Protein 1SMO (pdb70)

CATH classification: 2.60.40.10

Foldseek 3Di:
DDDDLEDEDEDDQQAKDKDKFADDLVPAQQFKKFKWFDDPPDDTHGPDIADRRHDAFDWDDDPQWTWGAHNVGGMIMIMRGRDDQVVFGKMWMWTDDPPDDTHTTTRIYGYGD/DAEDEEEAQAKDKDKFAADLVPQQQFKKFKWFQDDPRDTDTQFIADRRHDAQDWDDGPQWTWHRHSVRRIIMIMRGRDDQVPWGKMFMWRDDPPPDTHTGDDIYTYGYYD

Organism: Homo sapiens (NCBI:txid9606)

InterPro domains:
  IPR003599 Immunoglobulin domain subtype [SM00409] (26-134)
  IPR013106 Immunoglobulin V-set domain [PF07686] (27-133)
  IPR013783 Immunoglobulin-like fold [G3DSA:2.60.40.10] (21-139)
  IPR036179 Immunoglobulin-like domain superfamily [SSF48726] (31-119)

Secondary structure (DSSP, 8-state):
-EEESEEEEE--TT--EEEEEE--HHHHTTS-EEEEEE-TTS--EEEEE--SSPPSS--EEETTEEEEEETTTTEEEEEE-S--GGG-EEEEEEE--TTSPPEEPSPEEEEE-/-EEEEEETT--EEEEEE--HHHHTTS-EEEEEEETTTEEEEEEE--SSPPSS--EEETTEEEEEEGGGTEEEEEE-S--GGG-EEEEEEE--TTSPPEE-S--EEEEEE-

B-factor: mean 21.51, std 6.21, range [13.16, 52.63]

Radius of gyration: 18.44 Å; Cα contacts (8 Å, |Δi|>4): 573; chains: 2; bounding box: 48×43×40 Å

Structure (mmCIF, N/CA/C/O backbone):
data_1SMO
#
_entry.id   1SMO
#
_cell.length_a   110.937
_cell.length_b   110.937
_cell.length_c   46.835
_cell.angle_alpha   90.00
_cell.angle_beta   90.00
_cell.angle_gamma   120.00
#
_symmetry.space_group_name_H-M   'P 61'
#
loop_
_entity.id
_entity.type
_entity.pdbx_description
1 polymer 'triggering receptor expressed on myeloid cells 1'
2 non-polymer 'L(+)-TARTARIC ACID'
3 water water
#
loop_
_atom_site.group_PDB
_atom_site.id
_atom_site.type_symbol
_atom_site.label_atom_id
_atom_site.label_alt_id
_atom_site.label_comp_id
_atom_site.label_asym_id
_atom_site.label_entity_id
_atom_site.label_seq_id
_atom_site.pdbx_PDB_ins_code
_atom_site.Cartn_x
_atom_site.Cartn_y
_atom_site.Cartn_z
_atom_site.occupancy
_atom_site.B_iso_or_equiv
_atom_site.auth_seq_id
_atom_site.auth_comp_id
_atom_site.auth_asym_id
_atom_site.auth_atom_id
_atom_site.pdbx_PDB_model_num
ATOM 1 N N . ALA A 1 1 ? 33.367 23.912 13.156 1.00 22.50 21 ALA A N 1
ATOM 2 C CA . ALA A 1 1 ? 33.479 23.019 11.973 1.00 21.65 21 ALA A CA 1
ATOM 3 C C . ALA A 1 1 ? 33.951 23.812 10.773 1.00 20.80 21 ALA A C 1
ATOM 4 O O . ALA A 1 1 ? 34.012 25.035 10.795 1.00 20.20 21 ALA A O 1
ATOM 6 N N . THR A 1 2 ? 34.282 23.090 9.714 1.00 19.16 22 THR A N 1
ATOM 7 C CA . THR A 1 2 ? 34.682 23.687 8.453 1.00 19.26 22 THR A CA 1
ATOM 8 C C . THR A 1 2 ? 33.655 23.266 7.409 1.00 19.33 22 THR A C 1
ATOM 9 O O . THR A 1 2 ? 33.411 22.065 7.232 1.00 20.11 22 THR A O 1
ATOM 13 N N . LYS A 1 3 ? 33.066 24.244 6.723 1.00 18.75 23 LYS A N 1
ATOM 14 C CA . LYS A 1 3 ? 32.004 24.005 5.735 1.00 19.68 23 LYS A CA 1
ATOM 15 C C . LYS A 1 3 ? 32.182 24.969 4.569 1.00 18.01 23 LYS A C 1
ATOM 16 O O . LYS A 1 3 ? 32.796 26.007 4.708 1.00 16.80 23 LYS A O 1
ATOM 22 N N . LEU A 1 4 ? 31.638 24.646 3.406 1.00 17.85 24 LEU A N 1
ATOM 23 C CA . LEU A 1 4 ? 31.589 25.613 2.311 1.00 17.66 24 LEU A CA 1
ATOM 24 C C . LEU A 1 4 ? 30.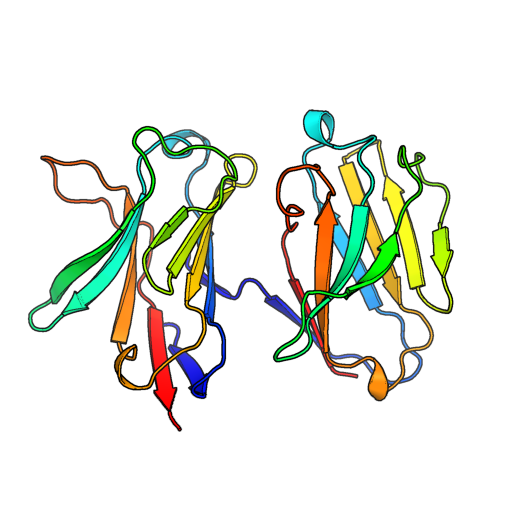830 26.877 2.698 1.00 17.87 24 LEU A C 1
ATOM 25 O O . LEU A 1 4 ? 29.827 26.831 3.400 1.00 17.84 24 LEU A O 1
ATOM 30 N N . THR A 1 5 ? 31.312 27.999 2.187 1.00 17.61 25 THR A N 1
ATOM 31 C CA . THR A 1 5 ? 30.673 29.296 2.335 1.00 18.14 25 THR A CA 1
ATOM 32 C C . THR A 1 5 ? 29.294 29.362 1.684 1.00 19.19 25 THR A C 1
ATOM 33 O O . THR A 1 5 ? 28.398 30.040 2.190 1.00 19.87 25 THR A O 1
ATOM 37 N N . GLU A 1 6 ? 29.130 28.640 0.583 1.00 19.85 26 GLU A N 1
ATOM 38 C CA . GLU A 1 6 ? 27.849 28.596 -0.115 1.00 20.79 26 GLU A CA 1
ATOM 39 C C . GLU A 1 6 ? 26.853 27.621 0.530 1.00 21.83 26 GLU A C 1
ATOM 40 O O . GLU A 1 6 ? 27.235 26.605 1.116 1.00 23.03 26 GLU A O 1
ATOM 46 N N . GLU A 1 7 ? 25.572 27.978 0.444 1.00 22.41 27 GLU A N 1
ATOM 47 C CA . GLU A 1 7 ? 24.452 27.125 0.836 1.00 23.63 27 GLU A CA 1
ATOM 48 C C . GLU A 1 7 ? 23.620 26.889 -0.421 1.00 23.69 27 GLU A C 1
ATOM 49 O O . GLU A 1 7 ? 23.339 27.825 -1.175 1.00 23.17 27 GLU A O 1
ATOM 55 N N . LYS A 1 8 ? 23.257 25.631 -0.665 1.00 24.55 28 LYS A N 1
ATOM 56 C CA . LYS A 1 8 ? 22.613 25.225 -1.915 1.00 25.45 28 LYS A CA 1
ATOM 57 C C . LYS A 1 8 ? 21.087 25.334 -1.822 1.00 25.30 28 LYS A C 1
ATOM 58 O O . LYS A 1 8 ? 20.487 24.904 -0.838 1.00 25.58 28 LYS A O 1
ATOM 64 N N . TYR A 1 9 ? 20.489 25.941 -2.841 1.00 25.31 29 TYR A N 1
ATOM 65 C CA . TYR A 1 9 ? 19.038 26.079 -2.954 1.00 25.74 29 TYR A CA 1
ATOM 66 C C . TYR A 1 9 ? 18.616 25.465 -4.277 1.00 26.34 29 TYR A C 1
ATOM 67 O O . TYR A 1 9 ? 18.943 25.992 -5.332 1.00 25.93 29 TYR A O 1
ATOM 76 N N . GLU A 1 10 ? 17.888 24.352 -4.213 1.00 27.27 30 GLU A N 1
ATOM 77 C CA . GLU A 1 10 ? 17.352 23.689 -5.403 1.00 27.90 30 GLU A CA 1
ATOM 78 C C . GLU A 1 10 ? 15.865 24.004 -5.499 1.00 27.52 30 GLU A C 1
ATOM 79 O O . GLU A 1 10 ? 15.092 23.600 -4.625 1.00 28.48 30 GLU A O 1
ATOM 85 N N . LEU A 1 11 ? 15.488 24.747 -6.541 1.00 26.81 31 LEU A N 1
ATOM 86 C CA . LEU A 1 11 ? 14.113 25.203 -6.761 1.00 26.55 31 LEU A CA 1
ATOM 87 C C . LEU A 1 11 ? 13.674 24.947 -8.210 1.00 26.39 31 LEU A C 1
ATOM 88 O O . LEU A 1 11 ? 14.493 24.594 -9.061 1.00 26.04 31 LEU A O 1
ATOM 93 N N . LYS A 1 12 ? 12.376 25.120 -8.475 1.00 26.07 32 LYS A N 1
ATOM 94 C CA . LYS A 1 12 ? 11.806 24.857 -9.795 1.00 26.13 32 LYS A CA 1
ATOM 95 C C . LYS A 1 12 ? 11.378 26.150 -10.471 1.00 25.78 32 LYS A C 1
ATOM 96 O O . LYS A 1 12 ? 11.114 27.145 -9.797 1.00 25.26 32 LYS A O 1
ATOM 102 N N . GLU A 1 13 ? 11.319 26.138 -11.801 1.00 25.07 33 GLU A N 1
ATOM 103 C CA . GLU A 1 13 ? 10.840 27.289 -12.556 1.00 25.37 33 GLU A CA 1
ATOM 104 C C . GLU A 1 13 ? 9.518 27.737 -11.953 1.00 24.84 33 GLU A C 1
ATOM 105 O O . GLU A 1 13 ? 8.655 26.896 -11.688 1.00 24.89 33 GLU A O 1
ATOM 111 N N . GLY A 1 14 ? 9.351 29.043 -11.749 1.00 24.01 34 GLY A N 1
ATOM 112 C CA . GLY A 1 14 ? 8.095 29.593 -11.269 1.00 23.63 34 GLY A CA 1
ATOM 113 C C . GLY A 1 14 ? 8.070 29.885 -9.778 1.00 23.32 34 GLY A C 1
ATOM 114 O O . GLY A 1 14 ? 7.215 30.631 -9.305 1.00 23.19 34 GLY A O 1
ATOM 115 N N . GLN A 1 15 ? 9.011 29.303 -9.040 1.00 22.95 35 GLN A N 1
ATOM 116 C CA . GLN A 1 15 ? 9.068 29.459 -7.594 1.00 22.82 35 GLN A CA 1
ATOM 117 C C . GLN A 1 15 ? 9.869 30.706 -7.236 1.00 21.79 35 GLN A C 1
ATOM 118 O O . GLN A 1 15 ? 10.380 31.395 -8.110 1.00 20.98 35 GLN A O 1
ATOM 124 N N . THR A 1 16 ? 9.915 31.013 -5.949 1.00 21.02 36 THR A N 1
ATOM 125 C CA . THR A 1 16 ? 10.600 32.203 -5.456 1.00 20.87 36 THR A CA 1
ATOM 126 C C . THR A 1 16 ? 11.749 31.796 -4.542 1.00 20.35 36 THR A C 1
ATOM 127 O O . THR A 1 16 ? 11.559 31.009 -3.608 1.00 20.39 36 THR A O 1
ATOM 131 N N . LEU A 1 17 ? 12.938 32.329 -4.825 1.00 19.97 37 LEU A N 1
ATOM 132 C CA . LEU A 1 17 ? 14.057 32.270 -3.891 1.00 19.63 37 LEU A CA 1
ATOM 133 C C . LEU A 1 17 ? 13.836 33.364 -2.845 1.00 19.03 37 LEU A C 1
ATOM 134 O O . LEU A 1 17 ? 13.632 34.509 -3.199 1.00 18.81 37 LEU A O 1
ATOM 139 N N . ASP A 1 18 ? 13.893 32.995 -1.579 1.00 19.11 38 ASP A N 1
ATOM 140 C CA . ASP A 1 18 ? 13.680 33.915 -0.471 1.00 19.91 38 ASP A CA 1
ATOM 141 C C . ASP A 1 18 ? 14.747 33.632 0.591 1.00 20.68 38 ASP A C 1
ATOM 142 O O . ASP A 1 18 ? 14.682 32.623 1.295 1.00 20.93 38 ASP A O 1
ATOM 147 N N . VAL A 1 19 ? 15.742 34.515 0.687 1.00 19.89 39 VAL A N 1
ATOM 148 C CA . VAL A 1 19 ? 16.852 34.317 1.624 1.00 20.90 39 VAL A CA 1
ATOM 149 C C . VAL A 1 19 ? 17.091 35.546 2.494 1.00 20.90 39 VAL A C 1
ATOM 150 O O . VAL A 1 19 ? 16.708 36.653 2.129 1.00 19.93 39 VAL A O 1
ATOM 154 N N . LYS A 1 20 ? 17.720 35.325 3.649 1.00 22.12 40 LYS A N 1
ATOM 155 C CA . LYS A 1 20 ? 18.112 36.386 4.563 1.00 22.87 40 LYS A CA 1
ATOM 156 C C . LYS A 1 20 ? 19.636 36.408 4.713 1.00 21.93 40 LYS A C 1
ATOM 157 O O . LYS A 1 20 ? 20.317 35.372 4.708 1.00 22.36 40 LYS A O 1
ATOM 163 N N . CYS A 1 21 ? 20.153 37.622 4.825 1.00 19.81 41 CYS A N 1
ATOM 164 C CA . CYS A 1 21 ? 21.578 37.869 5.029 1.00 20.57 41 CYS A CA 1
ATOM 165 C C . CYS A 1 21 ? 21.699 38.755 6.266 1.00 19.38 41 CYS A C 1
ATOM 166 O O . CYS A 1 21 ? 21.437 39.954 6.215 1.00 18.69 41 CYS A O 1
ATOM 169 N N . ASP A 1 22 ? 22.084 38.158 7.387 1.00 19.31 42 ASP A N 1
ATOM 170 C CA . ASP A 1 22 ? 22.300 38.858 8.645 1.00 19.10 42 ASP A CA 1
ATOM 171 C C . ASP A 1 22 ? 23.521 39.760 8.601 1.00 18.03 42 ASP A C 1
ATOM 172 O O . ASP A 1 22 ? 24.546 39.389 8.021 1.00 18.84 42 ASP A O 1
ATOM 177 N N . TYR A 1 23 ? 23.421 40.925 9.239 1.00 16.02 43 TYR A N 1
ATOM 178 C CA . TYR A 1 23 ? 24.571 41.807 9.412 1.00 15.86 43 TYR A CA 1
ATOM 179 C C . TYR A 1 23 ? 24.552 42.519 10.759 1.00 15.87 43 TYR A C 1
ATOM 180 O O . TYR A 1 23 ? 23.530 42.544 11.445 1.00 16.29 43 TYR A O 1
ATOM 189 N N . THR A 1 24 ? 25.682 43.121 11.113 1.00 16.78 44 THR A N 1
ATOM 190 C CA . THR A 1 24 ? 25.781 43.825 12.383 1.00 16.14 44 THR A CA 1
ATOM 191 C C . THR A 1 24 ? 25.099 45.183 12.285 1.00 15.72 44 THR A C 1
ATOM 192 O O . THR A 1 24 ? 25.597 46.105 11.631 1.00 16.02 44 THR A O 1
ATOM 196 N N . LEU A 1 25 ? 23.953 45.303 12.954 1.00 16.33 45 LEU A N 1
ATOM 197 C CA . LEU A 1 25 ? 23.103 46.485 12.802 1.00 16.17 45 LEU A CA 1
ATOM 198 C C . LEU A 1 25 ? 23.835 47.796 13.120 1.00 16.20 45 LEU A C 1
ATOM 199 O O . LEU A 1 25 ? 23.706 48.787 12.404 1.00 15.81 45 LEU A O 1
ATOM 204 N N . GLU A 1 26 ? 24.584 47.799 14.224 1.00 15.43 46 GLU A N 1
ATOM 205 C CA . GLU A 1 26 ? 25.184 49.021 14.723 1.00 15.60 46 GLU A CA 1
ATOM 206 C C . GLU A 1 26 ? 26.299 49.526 13.820 1.00 16.05 46 GLU A C 1
ATOM 207 O O . GLU A 1 26 ? 26.635 50.696 13.858 1.00 16.70 46 GLU A O 1
ATOM 213 N N . LYS A 1 27 ? 26.846 48.645 12.990 1.00 15.85 47 LYS A N 1
ATOM 214 C CA . LYS A 1 27 ? 27.858 49.052 12.013 1.00 16.07 47 LYS A CA 1
ATOM 215 C C . LYS A 1 27 ? 27.308 49.434 10.646 1.00 15.18 47 LYS A C 1
ATOM 216 O O . LYS A 1 27 ? 27.870 50.324 10.004 1.00 17.83 47 LYS A O 1
ATOM 222 N N . PHE A 1 28 ? 26.234 48.779 10.201 1.00 14.60 48 PHE A N 1
ATOM 223 C CA . PHE A 1 28 ? 25.912 48.792 8.774 1.00 14.87 48 PHE A CA 1
ATOM 224 C C . PHE A 1 28 ? 24.475 49.155 8.410 1.00 14.83 48 PHE A C 1
ATOM 225 O O . PHE A 1 28 ? 24.138 49.073 7.232 1.00 14.72 48 PHE A O 1
ATOM 233 N N . ALA A 1 29 ? 23.631 49.533 9.366 1.00 14.69 49 ALA A N 1
ATOM 234 C CA . ALA A 1 29 ? 22.208 49.796 9.064 1.00 15.13 49 ALA A CA 1
ATOM 235 C C . ALA A 1 29 ? 22.023 50.700 7.852 1.00 15.42 49 ALA A C 1
ATOM 236 O O . ALA A 1 29 ? 21.287 50.361 6.935 1.00 15.58 49 ALA A O 1
ATOM 238 N N . SER A 1 30 ? 22.725 51.826 7.829 1.00 15.61 50 SER A N 1
ATOM 239 C CA . SER A 1 30 ? 22.533 52.824 6.777 1.00 16.42 50 SER A CA 1
ATOM 240 C C . SER A 1 30 ? 23.403 52.591 5.551 1.00 15.87 50 SER A C 1
ATOM 241 O O . SER A 1 30 ? 23.246 53.258 4.543 1.00 16.89 50 SER A O 1
ATOM 245 N N . SER A 1 31 ? 24.329 51.636 5.632 1.00 15.11 51 SER A N 1
ATOM 246 C CA . SER A 1 31 ? 25.224 51.324 4.504 1.00 15.32 51 SER A CA 1
ATOM 247 C C . SER A 1 31 ? 24.437 50.801 3.306 1.00 14.92 51 SER A C 1
ATOM 248 O O . SER A 1 31 ? 23.464 50.057 3.459 1.00 15.52 51 SER A O 1
ATOM 252 N N . GLN A 1 32 ? 24.862 51.186 2.101 1.00 15.69 52 GLN A N 1
ATOM 253 C CA . GLN A 1 32 ? 24.307 50.647 0.891 1.00 15.64 52 GLN A CA 1
ATOM 254 C C . GLN A 1 32 ? 24.694 49.175 0.774 1.00 14.39 52 GLN A C 1
ATOM 255 O O . GLN A 1 32 ? 25.843 48.808 1.082 1.00 16.07 52 GLN A O 1
ATOM 261 N N . LYS A 1 33 ? 23.745 48.348 0.328 1.00 14.39 53 LYS A N 1
ATOM 262 C CA . LYS A 1 33 ? 23.927 46.901 0.244 1.00 14.61 53 LYS A CA 1
ATOM 263 C C . LYS A 1 33 ? 23.494 46.403 -1.121 1.00 14.60 53 LYS A C 1
ATOM 264 O O . LYS A 1 33 ? 22.731 47.071 -1.814 1.00 15.47 53 LYS A O 1
ATOM 270 N N . ALA A 1 34 ? 23.970 45.239 -1.513 1.00 14.51 54 ALA A N 1
ATOM 271 C CA . ALA A 1 34 ? 23.734 44.745 -2.870 1.00 14.40 54 ALA A CA 1
ATOM 272 C C . ALA A 1 34 ? 23.650 43.242 -2.949 1.00 15.09 54 ALA A C 1
ATOM 273 O O . ALA A 1 34 ? 24.251 42.526 -2.157 1.00 15.97 54 ALA A O 1
ATOM 275 N N . TRP A 1 35 ? 22.922 42.785 -3.959 1.00 14.64 55 TRP A N 1
ATOM 276 C CA . TRP A 1 35 ? 22.838 41.388 -4.345 1.00 14.44 55 TRP A CA 1
ATOM 277 C C . TRP A 1 35 ? 23.643 41.244 -5.621 1.00 14.84 55 TRP A C 1
ATOM 278 O O . TRP A 1 35 ? 23.372 41.932 -6.619 1.00 15.39 55 TRP A O 1
ATOM 289 N N . GLN A 1 36 ? 24.644 40.358 -5.591 1.00 15.02 56 GLN A N 1
ATOM 290 C CA . GLN A 1 36 ? 25.589 40.205 -6.710 1.00 15.29 56 GLN A CA 1
ATOM 291 C C . GLN A 1 36 ? 25.626 38.779 -7.225 1.00 15.67 56 GLN A C 1
ATOM 292 O O . GLN A 1 36 ? 25.490 37.827 -6.469 1.00 16.36 56 GLN A O 1
ATOM 298 N N . ILE A 1 37 ? 25.865 38.647 -8.521 1.00 16.48 57 ILE A N 1
ATOM 299 C CA . ILE A 1 37 ? 26.141 37.344 -9.132 1.00 17.38 57 ILE A CA 1
ATOM 300 C C . ILE A 1 37 ? 27.645 37.186 -9.396 1.00 18.07 57 ILE A C 1
ATOM 301 O O . ILE A 1 37 ? 28.315 38.132 -9.767 1.00 17.95 57 ILE A O 1
ATOM 306 N N . ILE A 1 38 ? 28.153 35.982 -9.166 1.00 19.13 58 ILE A N 1
ATOM 307 C CA . ILE A 1 38 ? 29.575 35.663 -9.250 1.00 20.51 58 ILE A CA 1
ATOM 308 C C . ILE A 1 38 ? 29.774 34.736 -10.461 1.00 20.94 58 ILE A C 1
ATOM 309 O O . ILE A 1 38 ? 29.414 33.560 -10.425 1.00 21.32 58 ILE A O 1
ATOM 314 N N . ARG A 1 39 ? 30.274 35.301 -11.551 1.00 21.95 59 ARG A N 1
ATOM 315 C CA . ARG A 1 39 ? 30.486 34.560 -12.797 1.00 23.73 59 ARG A CA 1
ATOM 316 C C . ARG A 1 39 ? 31.960 34.338 -12.951 1.00 24.60 59 ARG A C 1
ATOM 317 O O . ARG A 1 39 ? 32.780 35.148 -12.524 1.00 24.79 59 ARG A O 1
ATOM 325 N N . ASP A 1 40 ? 32.305 33.227 -13.590 1.00 25.62 60 ASP A N 1
ATOM 326 C CA . ASP A 1 40 ? 33.694 32.806 -13.681 1.00 26.82 60 ASP A CA 1
ATOM 327 C C . ASP A 1 40 ? 34.514 33.781 -14.538 1.00 26.09 60 ASP A C 1
ATOM 328 O O . ASP A 1 40 ? 34.083 34.175 -15.627 1.00 26.70 60 ASP A O 1
ATOM 333 N N . GLY A 1 41 ? 35.648 34.218 -13.996 1.00 26.56 61 GLY A N 1
ATOM 334 C CA . GLY A 1 41 ? 36.523 35.158 -14.681 1.00 26.98 61 GLY A CA 1
ATOM 335 C C . GLY A 1 41 ? 36.099 36.624 -14.697 1.00 27.28 61 GLY A C 1
ATOM 336 O O . GLY A 1 41 ? 36.750 37.437 -15.371 1.00 29.28 61 GLY A O 1
ATOM 337 N N . GLU A 1 42 ? 35.034 36.972 -13.970 1.00 25.31 62 GLU A N 1
ATOM 338 C CA . GLU A 1 42 ? 34.504 38.348 -13.942 1.00 24.15 62 GLU A CA 1
ATOM 339 C C . GLU A 1 42 ? 34.430 38.857 -12.503 1.00 22.74 62 GLU A C 1
ATOM 340 O O . GLU A 1 42 ? 34.379 38.074 -11.554 1.00 23.37 62 GLU A O 1
ATOM 346 N N . MET A 1 43 ? 34.429 40.174 -12.322 1.00 20.31 63 MET A N 1
ATOM 347 C CA . MET A 1 43 ? 34.214 40.715 -10.986 1.00 18.90 63 MET A CA 1
ATOM 348 C C . MET A 1 43 ? 32.758 40.419 -10.580 1.00 18.04 63 MET A C 1
ATOM 349 O O . MET A 1 43 ? 31.862 40.363 -11.438 1.00 18.75 63 MET A O 1
ATOM 354 N N . PRO A 1 44 ? 32.501 40.216 -9.291 1.00 17.45 64 PRO A N 1
ATOM 355 C CA . PRO A 1 44 ? 31.106 40.098 -8.852 1.00 16.69 64 PRO A CA 1
ATOM 356 C C . PRO A 1 44 ? 30.306 41.277 -9.408 1.00 16.89 64 PRO A C 1
ATOM 357 O O . PRO A 1 44 ? 30.788 42.398 -9.437 1.00 16.71 64 PRO A O 1
ATOM 361 N N . LYS A 1 45 ? 29.061 41.020 -9.804 1.00 16.23 65 LYS A N 1
ATOM 362 C CA . LYS A 1 45 ? 28.249 42.001 -10.503 1.00 16.69 65 LYS A CA 1
ATOM 363 C C . LYS A 1 45 ? 26.964 42.255 -9.720 1.00 15.96 65 LYS A C 1
ATOM 364 O O . LYS A 1 45 ? 26.114 41.348 -9.567 1.00 16.42 65 LYS A O 1
ATOM 370 N N . THR A 1 46 ? 26.798 43.486 -9.238 1.00 15.50 66 THR A N 1
ATOM 371 C CA . THR A 1 46 ? 25.559 43.907 -8.600 1.00 15.50 66 THR A CA 1
ATOM 372 C C . THR A 1 46 ? 24.382 43.903 -9.581 1.00 15.64 66 THR A C 1
ATOM 373 O O . THR A 1 46 ? 24.410 44.545 -10.636 1.00 17.06 66 THR A O 1
ATOM 377 N N . LEU A 1 47 ? 23.352 43.151 -9.206 1.00 15.46 67 LEU A N 1
ATOM 378 C CA . LEU A 1 47 ? 22.095 43.090 -9.970 1.00 15.51 67 LEU A CA 1
ATOM 379 C C . LEU A 1 47 ? 21.027 43.996 -9.375 1.00 16.10 67 LEU A C 1
ATOM 380 O O . LEU A 1 47 ? 20.130 44.451 -10.085 1.00 17.87 67 LEU A O 1
ATOM 385 N N . ALA A 1 48 ? 21.100 44.225 -8.067 1.00 15.74 68 ALA A N 1
ATOM 386 C CA . ALA A 1 48 ? 20.200 45.160 -7.395 1.00 16.41 68 ALA A CA 1
ATOM 387 C C . ALA A 1 48 ? 20.882 45.668 -6.149 1.00 16.23 68 ALA A C 1
ATOM 388 O O . ALA A 1 48 ? 21.632 44.944 -5.509 1.00 15.33 68 ALA A O 1
ATOM 390 N N . CYS A 1 49 ? 20.637 46.918 -5.817 1.00 17.68 69 CYS A N 1
ATOM 391 C CA . CYS A 1 49 ? 21.179 47.484 -4.594 1.00 17.65 69 CYS A CA 1
ATOM 392 C C . CYS A 1 49 ? 20.144 48.331 -3.893 1.00 17.37 69 CYS A C 1
ATOM 393 O O . CYS A 1 49 ? 19.168 48.824 -4.490 1.00 17.58 69 CYS A O 1
ATOM 396 N N . THR A 1 50 ? 20.342 48.496 -2.595 1.00 16.16 70 THR A N 1
ATOM 397 C CA . THR A 1 50 ? 19.565 49.459 -1.809 1.00 16.32 70 THR A CA 1
ATOM 398 C C . THR A 1 50 ? 19.914 50.879 -2.234 1.00 16.33 70 THR A C 1
ATOM 399 O O . THR A 1 50 ? 20.848 51.115 -2.992 1.00 16.65 70 THR A O 1
ATOM 403 N N . GLU A 1 51 ? 19.151 51.833 -1.718 1.00 17.70 71 GLU A N 1
ATOM 404 C CA . GLU A 1 51 ? 19.539 53.213 -1.820 1.00 19.06 71 GLU A CA 1
ATOM 405 C C . GLU A 1 51 ? 20.745 53.485 -0.925 1.00 18.78 71 GLU A C 1
ATOM 406 O O . GLU A 1 51 ? 21.180 52.618 -0.130 1.00 17.80 71 GLU A O 1
ATOM 412 N N . ARG A 1 52 ? 21.291 54.690 -1.031 1.00 19.12 72 ARG A N 1
ATOM 413 C CA . ARG A 1 52 ? 22.381 55.180 -0.205 1.00 19.85 72 ARG A CA 1
ATOM 414 C C . ARG A 1 52 ? 21.927 56.494 0.401 1.00 18.41 72 ARG A C 1
ATOM 415 O O . ARG A 1 52 ? 21.803 57.494 -0.336 1.00 19.34 72 ARG A O 1
ATOM 423 N N . PRO A 1 53 ? 21.614 56.557 1.697 1.00 18.07 73 PRO A N 1
ATOM 424 C CA . PRO A 1 53 ? 21.680 55.447 2.654 1.00 17.73 73 PRO A CA 1
ATOM 425 C C . PRO A 1 53 ? 20.521 54.467 2.460 1.00 17.94 73 PRO A C 1
ATOM 426 O O . PRO A 1 53 ? 19.527 54.756 1.809 1.00 18.09 73 PRO A O 1
ATOM 430 N N . SER A 1 54 ? 20.678 53.259 2.986 1.00 16.85 74 SER A N 1
ATOM 431 C CA . SER A 1 54 ? 19.657 52.242 2.879 1.00 17.42 74 SER A CA 1
ATOM 432 C C . SER A 1 54 ? 18.441 52.547 3.736 1.00 18.34 74 SER A C 1
ATOM 433 O O . SER A 1 54 ? 18.596 52.784 4.931 1.00 18.68 74 SER A O 1
ATOM 436 N N . LYS A 1 55 ? 17.242 52.503 3.156 1.00 18.59 75 LYS A N 1
ATOM 437 C CA . LYS A 1 55 ? 16.025 52.809 3.898 1.00 19.74 75 LYS A CA 1
ATOM 438 C C . LYS A 1 55 ? 15.518 51.601 4.686 1.00 18.58 75 LYS A C 1
ATOM 439 O O . LYS A 1 55 ? 15.598 50.456 4.254 1.00 17.89 75 LYS A O 1
ATOM 445 N N . ASN A 1 56 ? 14.967 51.864 5.857 1.00 18.65 76 ASN A N 1
ATOM 446 C CA . ASN A 1 56 ? 14.301 50.838 6.660 1.00 18.59 76 ASN A CA 1
ATOM 447 C C . ASN A 1 56 ? 13.107 50.248 5.905 1.00 18.79 76 ASN A C 1
ATOM 448 O O . ASN A 1 56 ? 12.143 50.941 5.636 1.00 19.70 76 ASN A O 1
ATOM 453 N N . SER A 1 57 ? 13.203 48.976 5.560 1.00 17.81 77 SER A N 1
ATOM 454 C CA . SER A 1 57 ? 12.080 48.142 5.101 1.00 17.66 77 SER A CA 1
ATOM 455 C C . SER A 1 57 ? 11.576 48.373 3.661 1.00 17.12 77 SER A C 1
ATOM 456 O O . SER A 1 57 ? 11.253 47.412 2.990 1.00 16.93 77 SER A O 1
ATOM 459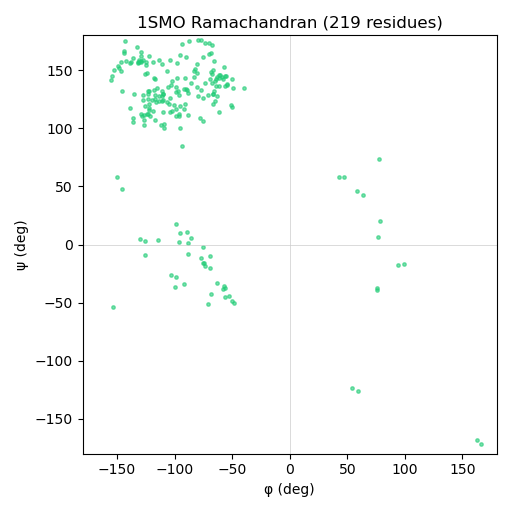 N N . HIS A 1 58 ? 11.504 49.615 3.178 1.00 17.38 78 HIS A N 1
ATOM 460 C CA . HIS A 1 58 ? 10.935 49.900 1.876 1.00 17.99 78 HIS A CA 1
ATOM 461 C C . HIS A 1 58 ? 11.546 48.994 0.798 1.00 17.56 78 HIS A C 1
ATOM 462 O O . HIS A 1 58 ? 12.774 49.040 0.598 1.00 17.04 78 HIS A O 1
ATOM 469 N N . PRO A 1 59 ? 10.758 48.153 0.122 1.00 16.42 79 PRO A N 1
ATOM 470 C CA . PRO A 1 59 ? 11.332 47.261 -0.899 1.00 16.70 79 PRO A CA 1
ATOM 471 C C . PRO A 1 59 ? 11.942 48.003 -2.091 1.00 16.93 79 PRO A C 1
ATOM 472 O O . PRO A 1 59 ? 11.325 48.955 -2.575 1.00 18.71 79 PRO A O 1
ATOM 476 N N . VAL A 1 60 ? 13.119 47.568 -2.540 1.00 16.99 80 VAL A N 1
ATOM 477 C CA . VAL A 1 60 ? 13.681 48.002 -3.818 1.00 17.48 80 VAL A CA 1
ATOM 478 C C . VAL A 1 60 ? 13.492 46.861 -4.792 1.00 17.22 80 VAL A C 1
ATOM 479 O O . VAL A 1 60 ? 13.872 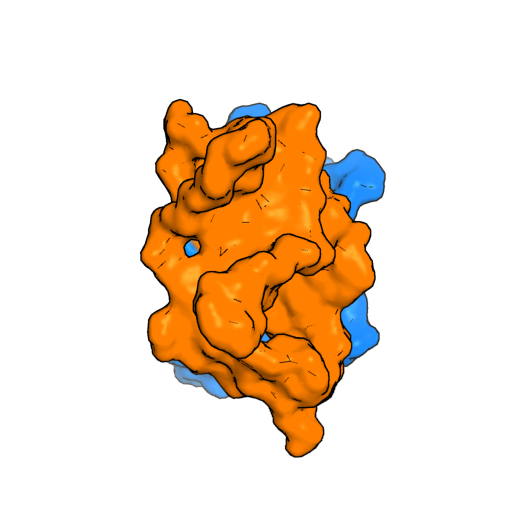45.727 -4.521 1.00 17.85 80 VAL A O 1
ATOM 483 N N . GLN A 1 61 ? 12.878 47.160 -5.931 1.00 17.46 81 GLN A N 1
ATOM 484 C CA . GLN A 1 61 ? 12.579 46.150 -6.934 1.00 18.04 81 GLN A CA 1
ATOM 485 C C . GLN A 1 61 ? 13.280 46.483 -8.244 1.00 17.80 81 GLN A C 1
ATOM 486 O O . GLN A 1 61 ? 13.131 47.582 -8.775 1.00 19.04 81 GLN A O 1
ATOM 492 N N . VAL A 1 62 ? 14.061 45.528 -8.717 1.00 19.06 82 VAL A N 1
ATOM 493 C CA . VAL A 1 62 ? 14.749 45.644 -10.006 1.00 19.82 82 VAL A CA 1
ATOM 494 C C . VAL A 1 62 ? 14.420 44.366 -10.765 1.00 19.74 82 VAL A C 1
ATOM 495 O O . VAL A 1 62 ? 14.835 43.282 -10.383 1.00 19.79 82 VAL A O 1
ATOM 499 N N . GLY A 1 63 ? 13.653 44.480 -11.850 1.00 19.95 83 GLY A N 1
ATOM 500 C CA . GLY A 1 63 ? 13.155 43.295 -12.506 1.00 20.33 83 GLY A CA 1
ATOM 501 C C . GLY A 1 63 ? 12.419 42.392 -11.532 1.00 19.89 83 GLY A C 1
ATOM 502 O O . GLY A 1 63 ? 11.489 42.831 -10.861 1.00 20.50 83 GLY A O 1
ATOM 503 N N . ARG A 1 64 ? 12.869 41.145 -11.431 1.00 19.94 84 ARG A N 1
ATOM 504 C CA . ARG A 1 64 ? 12.270 40.149 -10.547 1.00 19.82 84 ARG A CA 1
ATOM 505 C C . ARG A 1 64 ? 12.962 40.033 -9.183 1.00 19.57 84 ARG A C 1
ATOM 506 O O . ARG A 1 64 ? 12.678 39.112 -8.421 1.00 19.46 84 ARG A O 1
ATOM 514 N N . ILE A 1 65 ? 13.861 40.957 -8.878 1.00 18.47 85 ILE A N 1
ATOM 515 C CA . ILE A 1 65 ? 14.576 40.951 -7.599 1.00 18.19 85 ILE A CA 1
ATOM 516 C C . ILE A 1 65 ? 13.940 41.933 -6.621 1.00 17.44 85 ILE A C 1
ATOM 517 O O . ILE A 1 65 ? 13.643 43.042 -6.985 1.00 20.18 85 ILE A O 1
ATOM 522 N N . ILE A 1 66 ? 13.754 41.521 -5.374 1.00 17.53 86 ILE A N 1
ATOM 523 C CA . ILE A 1 66 ? 13.183 42.392 -4.338 1.00 16.34 86 ILE A CA 1
ATOM 524 C C . ILE A 1 66 ? 14.148 42.407 -3.149 1.00 16.33 86 ILE A C 1
ATOM 525 O O . ILE A 1 66 ? 14.425 41.355 -2.593 1.00 15.84 86 ILE A O 1
ATOM 530 N N . LEU A 1 67 ? 14.665 43.585 -2.801 1.00 16.48 87 LEU A N 1
ATOM 531 C CA . LEU A 1 67 ? 15.524 43.780 -1.624 1.00 17.01 87 LEU A CA 1
ATOM 532 C C . LEU A 1 67 ? 14.755 44.489 -0.526 1.00 16.42 87 LEU A C 1
ATOM 533 O O . LEU A 1 67 ? 14.087 45.475 -0.801 1.00 16.86 87 LEU A O 1
ATOM 538 N N . GLU A 1 68 ? 14.881 44.010 0.712 1.00 15.51 88 GLU A N 1
ATOM 539 C CA . GLU A 1 68 ? 14.326 44.675 1.886 1.00 15.54 88 GLU A CA 1
ATOM 540 C C . GLU A 1 68 ? 15.353 44.693 3.014 1.00 15.89 88 GLU A C 1
ATOM 541 O O . GLU A 1 68 ? 15.898 43.655 3.348 1.00 17.09 88 GLU A O 1
ATOM 547 N N . ASP A 1 69 ? 15.591 45.858 3.597 1.00 14.91 89 ASP A N 1
ATOM 548 C CA . ASP A 1 69 ? 16.587 46.032 4.667 1.00 14.94 89 ASP A CA 1
ATOM 549 C C . ASP A 1 69 ? 15.883 46.283 5.987 1.00 14.95 89 ASP A C 1
ATOM 550 O O . ASP A 1 69 ? 15.352 47.363 6.208 1.00 15.69 89 ASP A O 1
ATOM 555 N N . TYR A 1 70 ? 15.824 45.282 6.854 1.00 14.87 90 TYR A N 1
ATOM 556 C CA . TYR A 1 70 ? 15.128 45.389 8.132 1.00 15.06 90 TYR A CA 1
ATOM 557 C C . TYR A 1 70 ? 16.060 45.925 9.219 1.00 14.43 90 TYR A C 1
ATOM 558 O O . TYR A 1 70 ? 17.028 45.268 9.610 1.00 14.91 90 TYR A O 1
ATOM 567 N N . HIS A 1 71 ? 15.789 47.140 9.674 1.00 15.00 91 HIS A N 1
ATOM 568 C CA . HIS A 1 71 ? 16.634 47.802 10.685 1.00 15.23 91 HIS A CA 1
ATOM 569 C C . HIS A 1 71 ? 16.264 47.515 12.136 1.00 15.38 91 HIS A C 1
ATOM 570 O O . HIS A 1 71 ? 16.879 48.058 13.061 1.00 16.44 91 HIS A O 1
ATOM 577 N N . ASP A 1 72 ? 15.246 46.690 12.359 1.00 15.55 92 ASP A N 1
ATOM 578 C CA . ASP A 1 72 ? 1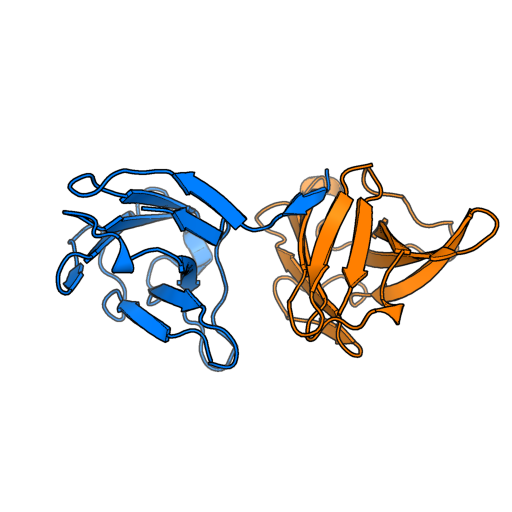4.975 46.222 13.713 1.00 16.28 92 ASP A CA 1
ATOM 579 C C . ASP A 1 72 ? 16.074 45.288 14.197 1.00 17.63 92 ASP A C 1
ATOM 580 O O . ASP A 1 72 ? 16.504 45.397 15.350 1.00 19.28 92 ASP A O 1
ATOM 585 N N . HIS A 1 73 ? 16.528 44.392 13.334 1.00 18.45 93 HIS A N 1
ATOM 586 C CA . HIS A 1 73 ? 17.494 43.372 13.725 1.00 19.77 93 HIS A CA 1
ATOM 587 C C . HIS A 1 73 ? 18.749 43.327 12.860 1.00 19.16 93 HIS A C 1
ATOM 588 O O . HIS A 1 73 ? 19.729 42.641 13.211 1.00 21.03 93 HIS A O 1
ATOM 595 N N . GLY A 1 74 ? 18.753 44.073 11.760 1.00 17.55 94 GLY A N 1
ATOM 596 C CA . GLY A 1 74 ? 19.884 44.084 10.849 1.00 16.47 94 GLY A CA 1
ATOM 597 C C . GLY A 1 74 ? 19.891 42.854 9.978 1.00 16.68 94 GLY A C 1
ATOM 598 O O . GLY A 1 74 ? 20.702 41.942 10.173 1.00 16.49 94 GLY A O 1
ATOM 599 N N . LEU A 1 75 ? 18.979 42.826 9.024 1.00 17.37 95 LEU A N 1
ATOM 600 C CA . LEU A 1 75 ? 18.904 41.717 8.098 1.00 19.00 95 LEU A CA 1
ATOM 601 C C . LEU A 1 75 ? 18.473 42.211 6.740 1.00 18.02 95 LEU A C 1
ATOM 602 O O . LEU A 1 75 ? 17.500 42.974 6.622 1.00 17.85 95 LEU A O 1
ATOM 607 N N . LEU A 1 76 ? 19.198 41.782 5.722 1.00 17.24 96 LEU A N 1
ATOM 608 C CA . LEU A 1 76 ? 18.868 42.060 4.325 1.00 17.24 96 LEU A CA 1
ATOM 609 C C . LEU A 1 76 ? 18.166 40.848 3.737 1.00 17.08 96 LEU A C 1
ATOM 610 O O . LEU A 1 76 ? 18.751 39.758 3.665 1.00 16.60 96 LEU A O 1
ATOM 615 N N . ARG A 1 77 ? 16.910 41.026 3.344 1.00 16.15 97 ARG A N 1
ATOM 616 C CA . ARG A 1 77 ? 16.124 39.981 2.699 1.00 16.35 97 ARG A CA 1
ATOM 617 C C . ARG A 1 77 ? 16.178 40.160 1.194 1.00 15.98 97 ARG A C 1
ATOM 618 O O . ARG A 1 77 ? 15.996 41.254 0.690 1.00 16.87 97 ARG A O 1
ATOM 626 N N . VAL A 1 78 ? 16.452 39.066 0.480 1.00 16.28 98 VAL A N 1
ATOM 627 C CA . VAL A 1 78 ? 16.463 39.065 -0.968 1.00 16.35 98 VAL A CA 1
ATOM 628 C C . VAL A 1 78 ? 15.491 38.018 -1.482 1.00 17.00 98 VAL A C 1
ATOM 629 O O . VAL A 1 78 ? 15.509 36.857 -1.061 1.00 16.65 98 VAL A O 1
ATOM 633 N N . ARG A 1 79 ? 14.638 38.454 -2.393 1.00 16.25 99 ARG A N 1
ATOM 634 C CA . ARG A 1 79 ? 13.802 37.542 -3.164 1.00 16.48 99 ARG A CA 1
ATOM 635 C C . ARG A 1 79 ? 14.138 37.642 -4.646 1.00 17.04 99 ARG A C 1
ATOM 636 O O . ARG A 1 79 ? 14.390 38.725 -5.170 1.00 17.06 99 ARG A O 1
ATOM 644 N N . MET A 1 80 ? 14.103 36.494 -5.314 1.00 17.90 100 MET A N 1
ATOM 645 C CA . MET A 1 80 ? 14.052 36.421 -6.768 1.00 18.46 100 MET A CA 1
ATOM 646 C C . MET A 1 80 ? 12.778 35.657 -7.115 1.00 18.87 100 MET A C 1
ATOM 647 O O . MET A 1 80 ? 12.671 34.471 -6.836 1.00 18.54 100 MET A O 1
ATOM 652 N N . VAL A 1 81 ? 11.807 36.361 -7.682 1.00 19.37 101 VAL A N 1
ATOM 653 C CA . VAL A 1 81 ? 10.506 35.767 -8.014 1.00 20.25 101 VAL A CA 1
ATOM 654 C C . VAL A 1 81 ? 10.472 35.179 -9.422 1.00 21.13 101 VAL A C 1
ATOM 655 O O . VAL A 1 81 ? 11.292 35.506 -10.266 1.00 20.54 101 VAL A O 1
ATOM 659 N N . ASN A 1 82 ? 9.490 34.311 -9.652 1.00 22.36 102 ASN A N 1
ATOM 660 C CA . ASN A 1 82 ? 9.244 33.708 -10.962 1.00 23.55 102 ASN A CA 1
ATOM 661 C C . ASN A 1 82 ? 10.532 33.180 -11.581 1.00 23.51 102 ASN A C 1
ATOM 662 O O . ASN A 1 82 ? 10.932 33.579 -12.679 1.00 24.05 102 ASN A O 1
ATOM 667 N N . LEU A 1 83 ? 11.177 32.274 -10.855 1.00 23.81 103 LEU A N 1
ATOM 668 C CA . LEU A 1 83 ? 12.513 31.794 -11.202 1.00 23.48 103 LEU A CA 1
ATOM 669 C C . LEU A 1 83 ? 12.553 31.107 -12.564 1.00 24.12 103 LEU A C 1
ATOM 670 O O . LEU A 1 83 ? 11.611 30.416 -12.960 1.00 24.38 103 LEU A O 1
ATOM 675 N N . GLN A 1 84 ? 13.657 31.321 -13.264 1.00 24.70 104 GLN A N 1
ATOM 676 C CA . GLN A 1 84 ? 13.920 30.721 -14.565 1.00 25.27 104 GLN A CA 1
ATOM 677 C C . GLN A 1 84 ? 15.167 29.859 -14.451 1.00 25.01 104 GLN A C 1
ATOM 678 O O . GLN A 1 84 ? 16.001 30.066 -13.567 1.00 24.49 104 GLN A O 1
ATOM 684 N N . VAL A 1 85 ? 15.310 28.890 -15.346 1.00 24.57 105 VAL A N 1
ATOM 685 C CA . VAL A 1 85 ? 16.503 28.047 -15.365 1.00 24.75 105 VAL A CA 1
ATOM 686 C C . VAL A 1 85 ? 17.788 28.888 -15.496 1.00 24.77 105 VAL A C 1
ATOM 687 O O . VAL A 1 85 ? 18.810 28.587 -14.861 1.00 24.66 105 VAL A O 1
ATOM 691 N N . GLU A 1 86 ? 17.717 29.950 -16.292 1.00 24.85 106 GLU A N 1
ATOM 692 C CA . GLU A 1 86 ? 18.860 30.823 -16.541 1.00 25.62 106 GLU A CA 1
ATOM 693 C C . GLU A 1 86 ? 19.288 31.665 -15.322 1.00 25.00 106 GLU A C 1
ATOM 694 O O . GLU A 1 86 ? 20.324 32.320 -15.377 1.00 25.17 106 GLU A O 1
ATOM 700 N N . ASP A 1 87 ? 18.480 31.675 -14.261 1.00 24.21 107 ASP A N 1
ATOM 701 C CA . ASP A 1 87 ? 18.846 32.327 -13.000 1.00 23.84 107 ASP A CA 1
ATOM 702 C C . ASP A 1 87 ? 19.873 31.511 -12.211 1.00 23.36 107 ASP A C 1
ATOM 703 O O . ASP A 1 87 ? 20.474 32.023 -11.255 1.00 23.16 107 ASP A O 1
ATOM 708 N N . SER A 1 88 ? 20.054 30.243 -12.563 1.00 22.56 108 SER A N 1
ATOM 709 C CA . SER A 1 88 ? 20.979 29.387 -11.838 1.00 22.38 108 SER A CA 1
ATOM 710 C C . SER A 1 88 ? 22.357 30.042 -11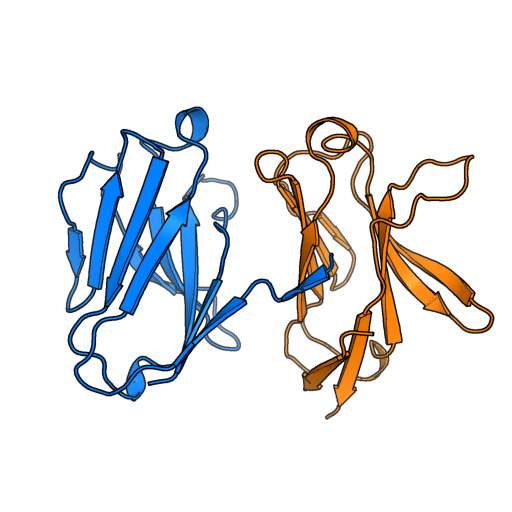.797 1.00 22.20 108 SER A C 1
ATOM 711 O O . SER A 1 88 ? 22.803 30.636 -12.780 1.00 23.34 108 SER A O 1
ATOM 714 N N . GLY A 1 89 ? 23.002 29.981 -10.637 1.00 21.85 109 GLY A N 1
ATOM 715 C CA . GLY A 1 89 ? 24.320 30.564 -10.458 1.00 21.15 109 GLY A CA 1
ATOM 716 C C . GLY A 1 89 ? 24.677 30.746 -8.996 1.00 19.91 109 GLY A C 1
ATOM 717 O O . GLY A 1 89 ? 23.997 30.233 -8.114 1.00 20.37 109 GLY A O 1
ATOM 718 N N . LEU A 1 90 ? 25.756 31.485 -8.756 1.00 18.45 110 LEU A N 1
ATOM 719 C CA . LEU A 1 90 ? 26.301 31.713 -7.424 1.00 17.85 110 LEU A CA 1
ATOM 720 C C . LEU A 1 90 ? 26.128 33.182 -7.113 1.00 17.03 110 LEU A C 1
ATOM 721 O O . LEU A 1 90 ? 26.526 34.032 -7.905 1.00 16.85 110 LEU A O 1
ATOM 726 N N . TYR A 1 91 ? 25.532 33.455 -5.955 1.00 16.20 111 TYR A N 1
ATOM 727 C CA . TYR A 1 91 ? 25.159 34.813 -5.576 1.00 16.13 111 TYR A CA 1
ATOM 728 C C . TYR A 1 91 ? 25.671 35.142 -4.199 1.00 16.16 111 TYR A C 1
ATOM 729 O O . TYR A 1 91 ? 25.911 34.259 -3.362 1.00 16.55 111 TYR A O 1
ATOM 738 N N . GLN A 1 92 ? 25.807 36.436 -3.936 1.00 15.95 112 GLN A N 1
ATOM 739 C CA . GLN A 1 92 ? 26.157 36.918 -2.603 1.00 16.00 112 GLN A CA 1
ATOM 740 C C . GLN A 1 92 ? 25.514 38.258 -2.298 1.00 16.12 112 GLN A C 1
ATOM 741 O O . GLN A 1 92 ? 25.291 39.071 -3.171 1.00 16.04 112 GLN A O 1
ATOM 747 N N . CYS A 1 93 ? 25.243 38.459 -1.023 1.00 16.07 113 CYS A N 1
ATOM 748 C CA . CYS A 1 93 ? 24.918 39.755 -0.450 1.00 17.02 113 CYS A CA 1
ATOM 749 C C . CYS A 1 93 ? 26.207 40.430 0.010 1.00 16.16 113 CYS A C 1
ATOM 750 O O . CYS A 1 93 ? 27.039 39.783 0.673 1.00 16.21 113 CYS A O 1
ATOM 753 N N . VAL A 1 94 ? 26.385 41.705 -0.306 1.00 16.22 114 VAL A N 1
ATOM 754 C CA . VAL A 1 94 ? 27.509 42.500 0.190 1.00 16.30 114 VAL A CA 1
ATOM 755 C C . VAL A 1 94 ? 27.070 43.832 0.748 1.00 15.74 114 VAL A C 1
ATOM 756 O O . VAL A 1 94 ? 25.991 44.363 0.405 1.00 15.96 114 VAL A O 1
ATOM 760 N N . ILE A 1 95 ? 27.902 44.369 1.630 1.00 15.54 115 ILE A N 1
ATOM 761 C CA . ILE A 1 95 ? 27.734 45.715 2.146 1.00 15.89 115 ILE A CA 1
ATOM 762 C C . ILE A 1 95 ? 28.844 46.581 1.582 1.00 15.71 115 ILE A C 1
ATOM 763 O O . ILE A 1 95 ? 30.020 46.231 1.676 1.00 16.17 115 ILE A O 1
ATOM 768 N N . TYR A 1 96 ? 28.490 47.674 0.930 1.00 15.43 116 TYR A N 1
ATOM 769 C CA . TYR A 1 96 ? 29.498 48.581 0.420 1.00 15.65 116 TYR A CA 1
ATOM 770 C C . TYR A 1 96 ? 30.127 49.364 1.562 1.00 16.38 116 TYR A C 1
ATOM 771 O O . TYR A 1 96 ? 29.418 49.840 2.465 1.00 17.67 116 TYR A O 1
ATOM 780 N N . GLN A 1 97 ? 31.450 49.536 1.489 1.00 17.00 117 GLN A N 1
ATOM 781 C CA . GLN A 1 97 ? 32.218 50.252 2.509 1.00 17.06 117 GLN A CA 1
ATOM 782 C C . GLN A 1 97 ? 33.426 50.907 1.850 1.00 17.76 117 GLN A C 1
ATOM 783 O O . GLN A 1 97 ? 34.566 50.659 2.237 1.00 17.25 117 GLN A O 1
ATOM 789 N N . PRO A 1 98 ? 33.204 51.761 0.856 1.00 20.02 118 PRO A N 1
ATOM 790 C CA . PRO A 1 98 ? 34.339 52.334 0.121 1.00 21.12 118 PRO A CA 1
ATOM 791 C C . PRO A 1 98 ? 35.240 53.151 1.058 1.00 21.72 118 PRO A C 1
ATOM 792 O O . PRO A 1 98 ? 34.697 53.757 1.995 1.00 21.73 118 PRO A O 1
ATOM 796 N N . PRO A 1 99 ? 36.565 53.175 0.856 1.00 22.19 119 PRO A N 1
ATOM 797 C CA . PRO A 1 99 ? 37.275 52.556 -0.275 1.00 22.29 119 PRO A CA 1
ATOM 798 C C . PRO A 1 99 ? 37.658 51.084 -0.149 1.00 22.13 119 PRO A C 1
ATOM 799 O O . PRO A 1 99 ? 38.358 50.551 -1.018 1.00 23.35 119 PRO A O 1
ATOM 803 N N . LYS A 1 100 ? 37.236 50.411 0.917 1.00 20.30 120 LYS A N 1
ATOM 804 C CA . LYS A 1 100 ? 37.482 48.982 1.051 1.00 20.07 120 LYS A CA 1
ATOM 805 C C . LYS A 1 100 ? 36.678 48.182 0.028 1.00 19.07 120 LYS A C 1
ATOM 806 O O . LYS A 1 100 ? 35.727 48.678 -0.570 1.00 19.21 120 LYS A O 1
ATOM 812 N N . GLU A 1 101 ? 37.057 46.932 -0.153 1.00 18.54 121 GLU A N 1
ATOM 813 C CA . GLU A 1 101 ? 36.283 46.020 -0.976 1.00 17.98 121 GLU A CA 1
ATOM 814 C C . GLU A 1 101 ? 34.936 45.770 -0.295 1.00 18.03 121 GLU A C 1
ATOM 815 O O . GLU A 1 101 ? 34.869 45.783 0.944 1.00 18.03 121 GLU A O 1
ATOM 821 N N . PRO A 1 102 ? 33.874 45.508 -1.046 1.00 17.45 122 PRO A N 1
ATOM 822 C CA . PRO A 1 102 ? 32.597 45.191 -0.391 1.00 18.06 122 PRO A CA 1
ATOM 823 C C . PRO A 1 102 ? 32.753 44.025 0.578 1.00 18.00 122 PRO A C 1
ATOM 824 O O . PRO A 1 102 ? 33.518 43.075 0.319 1.00 19.14 122 PRO A O 1
ATOM 828 N N . HIS A 1 103 ? 32.006 44.086 1.678 1.00 18.29 123 HIS A N 1
ATOM 829 C CA . HIS A 1 103 ? 32.046 43.046 2.674 1.00 19.12 123 HIS A CA 1
ATOM 830 C C . HIS A 1 103 ? 30.941 42.031 2.463 1.00 17.39 123 HIS A C 1
ATOM 831 O O . HIS A 1 103 ? 29.759 42.376 2.484 1.00 17.38 123 HIS A O 1
ATOM 838 N N . MET A 1 104 ? 31.305 40.786 2.237 1.00 17.86 124 MET A N 1
ATOM 839 C CA . MET A 1 104 ? 30.355 39.735 1.981 1.00 17.19 124 MET A CA 1
ATOM 840 C C . MET A 1 104 ? 29.675 39.272 3.261 1.00 18.10 124 MET A C 1
ATOM 841 O O . MET A 1 104 ? 30.332 39.035 4.280 1.00 19.28 124 MET A O 1
ATOM 846 N N . LEU A 1 105 ? 28.354 39.155 3.221 1.00 16.89 125 LEU A N 1
ATOM 847 C CA . LEU A 1 105 ? 27.601 38.535 4.303 1.00 17.88 125 LEU A CA 1
ATOM 848 C C . LEU A 1 105 ? 27.426 37.056 4.053 1.00 19.70 125 LEU A C 1
ATOM 849 O O . LEU A 1 105 ? 27.311 36.620 2.913 1.00 22.13 125 LEU A O 1
ATOM 854 N N . PHE A 1 106 ? 27.481 36.259 5.100 1.00 21.03 126 PHE A N 1
ATOM 855 C CA . PHE A 1 106 ? 27.239 34.830 4.970 1.00 21.41 126 PHE A CA 1
ATOM 856 C C . PHE A 1 106 ? 25.724 34.590 4.979 1.00 21.78 126 PHE A C 1
ATOM 857 O O . PHE A 1 106 ? 24.981 35.374 5.588 1.00 22.66 126 PHE A O 1
ATOM 865 N N . ASP A 1 107 ? 25.217 33.549 4.324 1.00 21.47 127 ASP A N 1
ATOM 866 C CA . ASP A 1 107 ? 25.962 32.644 3.463 1.00 20.86 127 ASP A CA 1
ATOM 867 C C . ASP A 1 107 ? 25.809 33.036 1.983 1.00 19.73 127 ASP A C 1
ATOM 868 O O . ASP A 1 107 ? 24.829 33.686 1.578 1.00 20.06 127 ASP A O 1
ATOM 873 N N . ARG A 1 108 ? 26.768 32.634 1.163 1.00 18.93 128 ARG A N 1
ATOM 874 C CA . ARG A 1 108 ? 26.593 32.705 -0.283 1.00 18.48 128 ARG A CA 1
ATOM 875 C C . ARG A 1 108 ? 25.491 31.737 -0.696 1.00 18.62 128 ARG A C 1
ATOM 876 O O . ARG A 1 108 ? 25.197 30.789 0.034 1.00 19.05 128 ARG A O 1
ATOM 884 N N . ILE A 1 109 ? 24.894 31.990 -1.855 1.00 18.48 129 ILE A N 1
ATOM 885 C CA . ILE A 1 109 ? 23.743 31.236 -2.344 1.00 18.70 129 ILE A CA 1
ATOM 886 C C . ILE A 1 109 ? 24.076 30.544 -3.658 1.00 19.32 129 ILE A C 1
ATOM 887 O O . ILE A 1 109 ? 24.360 31.192 -4.657 1.00 18.85 129 ILE A O 1
ATOM 892 N N . ARG A 1 110 ? 24.079 29.217 -3.623 1.00 20.24 130 ARG A N 1
ATOM 893 C CA . ARG A 1 110 ? 24.248 28.402 -4.810 1.00 21.29 130 ARG A CA 1
ATOM 894 C C . ARG A 1 110 ? 22.846 28.032 -5.281 1.00 21.35 130 ARG A C 1
ATOM 895 O O . ARG A 1 110 ? 22.213 27.159 -4.704 1.00 21.93 130 ARG A O 1
ATOM 903 N N . LEU A 1 111 ? 22.358 28.738 -6.294 1.00 21.31 131 LEU A N 1
ATOM 904 C CA . LEU A 1 111 ? 21.000 28.558 -6.796 1.00 21.25 131 LEU A CA 1
ATOM 905 C C . LEU A 1 111 ? 20.991 27.620 -7.994 1.00 21.69 131 LEU A C 1
ATOM 906 O O . LEU A 1 111 ? 21.711 27.842 -8.950 1.00 21.26 131 LEU A O 1
ATOM 911 N N . VAL A 1 112 ? 20.129 26.609 -7.941 1.00 22.53 132 VAL A N 1
ATOM 912 C CA . VAL A 1 112 ? 19.951 25.650 -9.030 1.00 23.62 132 VAL A CA 1
ATOM 913 C C . VAL A 1 112 ? 18.462 25.580 -9.351 1.00 23.28 132 VAL A C 1
ATOM 914 O O . VAL A 1 112 ? 17.685 25.092 -8.544 1.00 23.88 132 VAL A O 1
ATOM 918 N N . VAL A 1 113 ? 18.078 26.091 -10.516 1.00 23.51 133 VAL A N 1
ATOM 919 C CA . VAL A 1 113 ? 16.681 26.124 -10.946 1.00 23.71 133 VAL A CA 1
ATOM 920 C C . VAL A 1 113 ? 16.452 25.131 -12.080 1.00 23.87 133 VAL A C 1
ATOM 921 O O . VAL A 1 113 ? 17.196 25.143 -13.068 1.00 23.87 133 VAL A O 1
ATOM 925 N N . GLU B 1 6 ? 37.008 15.163 7.563 1.00 33.32 26 GLU B N 1
ATOM 926 C CA . GLU B 1 6 ? 37.033 14.250 6.382 1.00 32.25 26 GLU B CA 1
ATOM 927 C C . GLU B 1 6 ? 36.004 14.653 5.305 1.00 30.89 26 GLU B C 1
ATOM 928 O O . GLU B 1 6 ? 35.738 13.880 4.381 1.00 31.44 26 GLU B O 1
ATOM 934 N N . GLU B 1 7 ? 35.427 15.848 5.425 1.00 28.63 27 GLU B N 1
ATOM 935 C CA . GLU B 1 7 ? 34.760 16.492 4.290 1.00 27.24 27 GLU B CA 1
ATOM 936 C C . GLU B 1 7 ? 35.789 16.576 3.172 1.00 24.47 27 GLU B C 1
ATOM 937 O O . GLU B 1 7 ? 36.927 16.924 3.431 1.00 21.70 27 GLU B O 1
ATOM 943 N N . LYS B 1 8 ? 35.374 16.263 1.951 1.00 22.03 28 LYS B N 1
ATOM 944 C CA . LYS B 1 8 ? 36.233 16.268 0.774 1.00 21.40 28 LYS B CA 1
ATOM 945 C C . LYS B 1 8 ? 35.578 17.120 -0.315 1.00 20.14 28 LYS B C 1
ATOM 946 O O . LYS B 1 8 ? 34.402 16.936 -0.644 1.00 20.83 28 LYS B O 1
ATOM 952 N N . TYR B 1 9 ? 36.338 18.057 -0.866 1.00 19.10 29 TYR B N 1
ATOM 953 C CA . TYR B 1 9 ? 35.858 18.955 -1.913 1.00 18.61 29 TYR B CA 1
ATOM 954 C C . TYR B 1 9 ? 36.639 18.701 -3.187 1.00 18.24 29 TYR B C 1
ATOM 955 O O . TYR B 1 9 ? 37.862 18.801 -3.186 1.00 18.25 29 TYR B O 1
ATOM 964 N N . GLU B 1 10 ? 35.918 18.373 -4.256 1.00 17.26 30 GLU B N 1
ATOM 965 C CA . GLU B 1 10 ? 36.475 18.107 -5.567 1.00 17.46 30 GLU B CA 1
ATOM 966 C C . GLU B 1 10 ? 36.240 19.328 -6.434 1.00 16.78 30 GLU B C 1
ATOM 967 O O . GLU B 1 10 ? 35.093 19.658 -6.729 1.00 18.97 30 GLU B O 1
ATOM 973 N N . LEU B 1 11 ? 37.323 19.981 -6.838 1.00 16.26 31 LEU B N 1
ATOM 974 C CA . LEU B 1 11 ? 37.262 21.154 -7.711 1.00 16.55 31 LEU B CA 1
ATOM 975 C C . LEU B 1 11 ? 38.195 21.023 -8.921 1.00 16.07 31 LEU B C 1
ATOM 976 O O . LEU B 1 11 ? 39.040 20.134 -8.967 1.00 16.01 31 LEU B O 1
ATOM 981 N N . LYS B 1 12 ? 38.013 21.880 -9.918 1.00 16.17 32 LYS B N 1
ATOM 982 C CA . LYS B 1 12 ? 38.826 21.871 -11.126 1.00 16.14 32 LYS B CA 1
ATOM 983 C C . LYS B 1 12 ? 39.825 23.001 -11.082 1.00 16.50 32 LYS B C 1
ATOM 984 O O . LYS B 1 12 ? 39.615 24.003 -10.402 1.00 15.47 32 LYS B O 1
ATOM 990 N N . GLU B 1 13 ? 40.897 22.880 -11.853 1.00 16.35 33 GLU B N 1
ATOM 991 C CA . GLU B 1 13 ? 41.871 23.955 -11.953 1.00 17.04 33 GLU B CA 1
ATOM 992 C C . GLU B 1 13 ? 41.167 25.236 -12.349 1.00 16.95 33 GLU B C 1
ATOM 993 O O . GLU B 1 13 ? 40.260 25.222 -13.176 1.00 18.05 33 GLU B O 1
ATOM 999 N N . GLY B 1 14 ? 41.568 26.325 -11.717 1.00 16.15 34 GLY B N 1
ATOM 1000 C CA . GLY B 1 14 ? 41.035 27.632 -12.014 1.00 16.50 34 GLY B CA 1
ATOM 1001 C C . GLY B 1 14 ? 39.885 28.046 -11.120 1.00 17.39 34 GLY B C 1
ATOM 1002 O O . GLY B 1 14 ? 39.555 29.229 -11.064 1.00 17.79 34 GLY B O 1
ATOM 1003 N N . GLN B 1 15 ? 39.270 27.088 -10.435 1.00 16.40 35 GLN B N 1
ATOM 1004 C CA . GLN B 1 15 ? 38.168 27.366 -9.518 1.00 15.95 35 GLN B CA 1
ATOM 1005 C C . GLN B 1 15 ? 38.691 27.871 -8.178 1.00 15.71 35 GLN B C 1
ATOM 1006 O O . GLN B 1 15 ? 39.896 28.011 -7.993 1.00 16.13 35 GLN B O 1
ATOM 1012 N N . THR B 1 16 ? 37.773 28.242 -7.286 1.00 15.69 36 THR B N 1
ATOM 1013 C CA . THR B 1 16 ? 38.098 28.765 -5.959 1.00 16.41 36 THR B CA 1
ATOM 1014 C C . THR B 1 16 ? 37.441 27.904 -4.891 1.00 16.31 36 THR B C 1
ATOM 1015 O O . THR B 1 16 ? 36.270 27.583 -5.000 1.00 17.70 36 THR B O 1
ATOM 1019 N N . LEU B 1 17 ? 38.210 27.512 -3.873 1.00 16.32 37 LEU B N 1
ATOM 1020 C CA . LEU B 1 17 ? 37.668 26.914 -2.668 1.00 16.52 37 LEU B CA 1
ATOM 1021 C C . LEU B 1 17 ? 37.337 28.035 -1.705 1.00 16.03 37 LEU B C 1
ATOM 1022 O O . LEU B 1 17 ? 38.178 28.875 -1.426 1.00 16.93 37 LEU B O 1
ATOM 1027 N N . ASP B 1 18 ? 36.131 28.030 -1.158 1.00 15.66 38 ASP B N 1
ATOM 1028 C CA . ASP B 1 18 ? 35.656 29.106 -0.267 1.00 15.85 38 ASP B CA 1
ATOM 1029 C C . ASP B 1 18 ? 34.953 28.417 0.899 1.00 16.03 38 ASP B C 1
ATOM 1030 O O . ASP B 1 18 ? 33.886 27.815 0.716 1.00 16.12 38 ASP B O 1
ATOM 1035 N N . VAL B 1 19 ? 35.586 28.457 2.076 1.00 15.54 39 VAL B N 1
ATOM 1036 C CA . VAL B 1 19 ? 35.101 27.809 3.271 1.00 15.64 39 VAL B CA 1
ATOM 1037 C C . VAL B 1 19 ? 35.074 28.765 4.459 1.00 15.84 39 VAL B C 1
ATOM 1038 O O . VAL B 1 19 ? 35.737 29.819 4.465 1.00 15.63 39 VAL B O 1
ATOM 1042 N N . LYS B 1 20 ? 34.308 28.366 5.462 1.00 16.82 40 LYS B N 1
ATOM 1043 C CA . LYS B 1 20 ? 34.228 29.043 6.750 1.00 17.71 40 LYS B CA 1
ATOM 1044 C C . LYS B 1 20 ? 34.568 28.080 7.875 1.00 17.47 40 LYS B C 1
ATOM 1045 O O . LYS B 1 20 ? 34.074 26.944 7.905 1.00 17.48 40 LYS B O 1
ATOM 1051 N N . CYS B 1 21 ? 35.444 28.518 8.768 1.00 17.53 41 CYS B N 1
ATOM 1052 C CA . CYS B 1 21 ? 35.847 27.755 9.943 1.00 18.83 41 CYS B CA 1
ATOM 1053 C C . CYS B 1 21 ? 35.274 28.446 11.160 1.00 19.09 41 CYS B C 1
ATOM 1054 O O . CYS B 1 21 ? 35.683 29.565 11.480 1.00 18.26 41 CYS B O 1
ATOM 1058 N N . ASP B 1 22 ? 34.345 27.819 11.870 1.00 20.26 42 ASP B N 1
ATOM 1059 C CA . ASP B 1 22 ? 33.771 28.504 13.018 1.00 21.96 42 ASP B CA 1
ATOM 1060 C C . ASP B 1 22 ? 34.655 28.343 14.269 1.00 21.75 42 ASP B C 1
ATOM 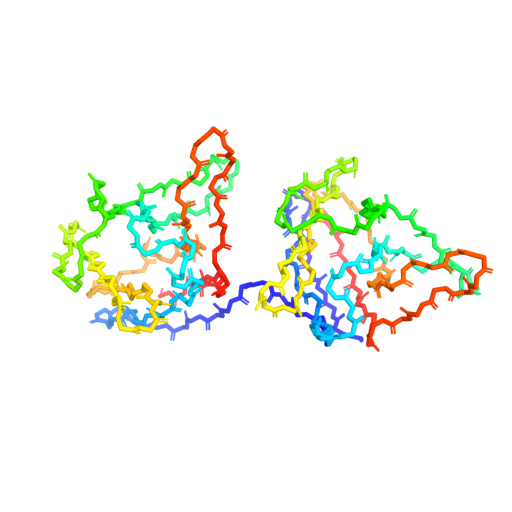1061 O O . ASP B 1 22 ? 35.413 27.377 14.405 1.00 22.89 42 ASP B O 1
ATOM 1066 N N . TYR B 1 23 ? 34.624 29.359 15.120 1.00 21.84 43 TYR B N 1
ATOM 1067 C CA . TYR B 1 23 ? 35.338 29.358 16.386 1.00 21.64 43 TYR B CA 1
ATOM 1068 C C . TYR B 1 23 ? 34.499 30.092 17.445 1.00 22.50 43 TYR B C 1
ATOM 1069 O O . TYR B 1 23 ? 33.559 30.809 17.113 1.00 22.49 43 TYR B O 1
ATOM 1078 N N . THR B 1 24 ? 34.865 29.895 18.709 1.00 23.39 44 THR B N 1
ATOM 1079 C CA . THR B 1 24 ? 34.163 30.506 19.824 1.00 23.96 44 THR B CA 1
ATOM 1080 C C . THR B 1 24 ? 34.544 31.981 19.892 1.00 22.98 44 THR B C 1
ATOM 1081 O O . THR B 1 24 ? 35.650 32.330 20.258 1.00 21.45 44 THR B O 1
ATOM 1085 N N . LEU B 1 25 ? 33.601 32.824 19.496 1.00 23.58 45 LEU B N 1
ATOM 1086 C CA . LEU B 1 25 ? 33.791 34.264 19.361 1.00 23.88 45 LEU B CA 1
ATOM 1087 C C . LEU B 1 25 ? 34.367 34.902 20.636 1.00 23.77 45 LEU B C 1
ATOM 1088 O O . LEU B 1 25 ? 35.302 35.706 20.593 1.00 22.34 45 LEU B O 1
ATOM 1093 N N . GLU B 1 26 ? 33.821 34.509 21.783 1.00 23.09 46 GLU B N 1
ATOM 1094 C CA . GLU B 1 26 ? 34.164 35.140 23.055 1.00 23.87 46 GLU B CA 1
ATOM 1095 C C . GLU B 1 26 ? 35.561 34.732 23.530 1.00 23.75 46 GLU B C 1
ATOM 1096 O O . GLU B 1 26 ? 36.154 35.389 24.390 1.00 24.09 46 GLU B O 1
ATOM 1102 N N . LYS B 1 27 ? 36.088 33.637 22.986 1.00 24.12 47 LYS B N 1
ATOM 1103 C CA . LYS B 1 27 ? 37.429 33.188 23.326 1.00 24.72 47 LYS B CA 1
ATOM 1104 C C . LYS B 1 27 ? 38.490 33.585 22.294 1.00 23.49 47 LYS B C 1
ATOM 1105 O O . LYS B 1 27 ? 39.608 33.931 22.671 1.00 24.42 47 LYS B O 1
ATOM 1111 N N . PHE B 1 28 ? 38.154 33.578 21.002 1.00 22.16 48 PHE B N 1
ATOM 1112 C CA . PHE B 1 28 ? 39.210 33.597 19.984 1.00 22.34 48 PHE B CA 1
ATOM 1113 C C . PHE B 1 28 ? 39.130 34.708 18.940 1.00 21.82 48 PHE B C 1
ATOM 1114 O O . PHE B 1 28 ? 39.970 34.766 18.032 1.00 21.49 48 PHE B O 1
ATOM 1122 N N . ALA B 1 29 ? 38.165 35.618 19.036 1.00 20.23 49 ALA B N 1
ATOM 1123 C CA . ALA B 1 29 ? 38.006 36.616 17.976 1.00 19.80 49 ALA B CA 1
ATOM 1124 C C . ALA B 1 29 ? 39.315 37.332 17.617 1.00 20.59 49 ALA B C 1
ATOM 1125 O O . ALA B 1 29 ? 39.647 37.418 16.425 1.00 21.12 49 ALA B O 1
ATOM 1127 N N . SER B 1 30 ? 40.071 37.822 18.594 1.00 21.53 50 SER B N 1
ATOM 1128 C CA . SER B 1 30 ? 41.286 38.555 18.232 1.00 22.51 50 SER B CA 1
ATOM 1129 C C . SER B 1 30 ? 42.567 37.703 18.252 1.00 21.53 50 SER B C 1
ATOM 1130 O O . SER B 1 30 ? 43.661 38.237 18.040 1.00 21.21 50 SER B O 1
ATOM 1133 N N . SER B 1 31 ? 42.434 36.413 18.536 1.00 19.68 51 SER B N 1
ATOM 1134 C CA . SER B 1 31 ? 43.579 35.509 18.443 1.00 18.51 51 SER B CA 1
ATOM 1135 C C . SER B 1 31 ? 44.089 35.437 17.007 1.00 17.29 51 SER B C 1
ATOM 1136 O O . SER B 1 31 ? 43.310 35.471 16.052 1.00 17.76 51 SER B O 1
ATOM 1139 N N . GLN B 1 32 ? 45.404 35.325 16.859 1.00 16.05 52 GLN B N 1
ATOM 1140 C CA . GLN B 1 32 ? 46.000 35.090 15.545 1.00 16.40 52 GLN B CA 1
ATOM 1141 C C . GLN B 1 32 ? 45.549 33.710 15.057 1.00 15.97 52 GLN B C 1
ATOM 1142 O O . GLN B 1 32 ? 45.455 32.767 15.834 1.00 15.66 52 GLN B O 1
ATOM 1148 N N . LYS B 1 33 ? 45.261 33.618 13.758 1.00 14.53 53 LYS B N 1
ATOM 1149 C CA . LYS B 1 33 ? 44.768 32.377 13.146 1.00 15.83 53 LYS B CA 1
ATOM 1150 C C . LYS B 1 33 ? 45.533 32.063 11.885 1.00 15.48 53 LYS B C 1
ATOM 1151 O O . LYS B 1 33 ? 46.147 32.932 11.275 1.00 16.16 53 LYS B O 1
ATOM 1157 N N . ALA B 1 34 ? 45.524 30.789 11.513 1.00 15.58 54 ALA B N 1
ATOM 1158 C CA . ALA B 1 34 ? 46.277 30.342 10.341 1.00 15.55 54 ALA B CA 1
ATOM 1159 C C . ALA B 1 34 ? 45.610 29.213 9.598 1.00 15.81 54 ALA B C 1
ATOM 1160 O O . ALA B 1 34 ? 44.803 28.483 10.159 1.00 16.25 54 ALA B O 1
ATOM 1162 N N . TRP B 1 35 ? 45.960 29.089 8.319 1.00 14.06 55 TRP B N 1
ATOM 1163 C CA . TRP B 1 35 ? 45.536 27.996 7.453 1.00 13.54 55 TRP B CA 1
ATOM 1164 C C . TRP B 1 35 ? 46.760 27.162 7.161 1.00 13.16 55 TRP B C 1
ATOM 1165 O O . TRP B 1 35 ? 47.786 27.692 6.721 1.00 14.02 55 TRP B O 1
ATOM 1176 N N . GLN B 1 36 ? 46.632 25.865 7.400 1.00 13.50 56 GLN B N 1
ATOM 1177 C CA . GLN B 1 36 ? 47.751 24.921 7.276 1.00 14.06 56 GLN B CA 1
ATOM 1178 C C . GLN B 1 36 ? 47.449 23.753 6.358 1.00 13.90 56 GLN B C 1
ATOM 1179 O O . GLN B 1 36 ? 46.312 23.288 6.304 1.00 14.39 56 GLN B O 1
ATOM 1185 N N . ILE B 1 37 ? 48.476 23.266 5.654 1.00 13.91 57 ILE B N 1
ATOM 1186 C CA . ILE B 1 37 ? 48.401 21.978 4.968 1.00 14.45 57 ILE B CA 1
ATOM 1187 C C . ILE B 1 37 ? 49.072 20.909 5.859 1.00 14.67 57 ILE B C 1
ATOM 1188 O O . ILE B 1 37 ? 50.042 21.205 6.537 1.00 15.49 57 ILE B O 1
ATOM 1193 N N . ILE B 1 38 ? 48.529 19.698 5.882 1.00 14.78 58 ILE B N 1
ATOM 1194 C CA . ILE B 1 38 ? 49.085 18.590 6.666 1.00 15.72 58 ILE B CA 1
ATOM 1195 C C . ILE B 1 38 ? 49.958 17.757 5.743 1.00 15.68 58 ILE B C 1
ATOM 1196 O O . ILE B 1 38 ? 49.475 17.065 4.836 1.00 16.38 58 ILE B O 1
ATOM 1201 N N . ARG B 1 39 ? 51.250 17.824 5.981 1.00 15.90 59 ARG B N 1
ATOM 1202 C CA . ARG B 1 39 ? 52.179 17.085 5.143 1.00 15.81 59 ARG B CA 1
ATOM 1203 C C . ARG B 1 39 ? 52.506 15.725 5.735 1.00 15.84 59 ARG B C 1
ATOM 1204 O O . ARG B 1 39 ? 52.086 15.410 6.860 1.00 16.69 59 ARG B O 1
ATOM 1212 N N . ASP B 1 40 ? 53.219 14.931 4.951 1.00 15.72 60 ASP B N 1
ATOM 1213 C CA . ASP B 1 40 ? 53.631 13.570 5.305 1.00 15.82 60 ASP B CA 1
ATOM 1214 C C . ASP B 1 40 ? 54.046 13.486 6.772 1.00 15.63 60 ASP B C 1
ATOM 1215 O O . ASP B 1 40 ? 54.816 14.324 7.234 1.00 16.73 60 ASP B O 1
ATOM 1220 N N . GLY B 1 41 ? 53.597 12.466 7.490 1.00 15.20 61 GLY B N 1
ATOM 1221 C CA . GLY B 1 41 ? 53.939 12.315 8.905 1.00 15.46 61 GLY B CA 1
ATOM 1222 C C . GLY B 1 41 ? 53.175 13.192 9.868 1.00 16.36 61 GLY B C 1
ATOM 1223 O O . GLY B 1 41 ? 53.608 13.382 11.014 1.00 16.47 61 GLY B O 1
ATOM 1224 N N . GLU B 1 42 ? 52.026 13.697 9.432 1.00 16.26 62 GLU B N 1
ATOM 1225 C CA . GLU B 1 42 ? 51.154 14.541 10.255 1.00 16.23 62 GLU B CA 1
ATOM 1226 C C . GLU B 1 42 ? 51.920 15.797 10.728 1.00 16.84 62 GLU B C 1
ATOM 1227 O O . GLU B 1 42 ? 51.912 16.147 11.908 1.00 18.82 62 GLU B O 1
ATOM 1233 N N . MET B 1 43 ? 52.626 16.417 9.792 1.00 16.55 63 MET B N 1
ATOM 1234 C CA . MET B 1 43 ? 53.439 17.625 10.032 1.00 16.70 63 MET B CA 1
ATOM 1235 C C . MET B 1 43 ? 52.795 18.840 9.380 1.00 16.22 63 MET B C 1
ATOM 1236 O O . MET B 1 43 ? 52.888 18.998 8.159 1.00 16.68 63 MET B O 1
ATOM 1241 N N . PRO B 1 44 ? 52.097 19.674 10.144 1.00 15.59 64 PRO B N 1
ATOM 1242 C CA . PRO B 1 44 ? 51.457 20.857 9.545 1.00 16.10 64 PRO B CA 1
ATOM 1243 C C . PRO B 1 44 ? 52.464 21.879 9.044 1.00 16.56 64 PRO B C 1
ATOM 1244 O O . PRO B 1 44 ? 53.546 22.037 9.608 1.00 17.50 64 PRO B O 1
ATOM 1248 N N . LYS B 1 45 ? 52.101 22.570 7.953 1.00 16.47 65 LYS B N 1
ATOM 1249 C CA . LYS B 1 45 ? 52.830 23.710 7.431 1.00 16.70 65 LYS B CA 1
ATOM 1250 C C . LYS B 1 45 ? 51.829 24.871 7.260 1.00 15.65 65 LYS B C 1
ATOM 1251 O O . LYS B 1 45 ? 50.825 24.743 6.541 1.00 14.83 65 LYS B O 1
ATOM 1257 N N . THR B 1 46 ? 52.140 26.008 7.881 1.00 15.26 66 THR B N 1
ATOM 1258 C CA . THR B 1 46 ? 51.328 27.207 7.769 1.00 15.03 66 THR B CA 1
ATOM 1259 C C . THR B 1 46 ? 51.546 27.856 6.404 1.00 15.48 66 THR B C 1
ATOM 1260 O O . THR B 1 46 ? 52.691 28.104 6.008 1.00 16.44 66 THR B O 1
ATOM 1264 N N . LEU B 1 47 ? 50.458 28.085 5.685 1.00 15.28 67 LEU B N 1
ATOM 1265 C CA . LEU B 1 47 ? 50.530 28.743 4.385 1.00 14.87 67 LEU B CA 1
ATOM 1266 C C . LEU B 1 47 ? 50.094 30.197 4.429 1.00 14.99 67 LEU B C 1
ATOM 1267 O O . LEU B 1 47 ? 50.528 31.001 3.594 1.00 16.60 67 LEU B O 1
ATOM 1272 N N . ALA B 1 48 ? 49.248 30.560 5.386 1.00 14.88 68 ALA B N 1
ATOM 1273 C CA . ALA B 1 48 ? 48.800 31.953 5.552 1.00 14.65 68 ALA B CA 1
ATOM 1274 C C . ALA B 1 48 ? 48.386 32.168 6.989 1.00 15.43 68 ALA B C 1
ATOM 1275 O O . ALA B 1 48 ? 47.776 31.282 7.593 1.00 14.73 68 ALA B O 1
ATOM 1277 N N . CYS B 1 49 ? 48.688 33.338 7.538 1.00 15.85 69 CYS B N 1
ATOM 1278 C CA . CYS B 1 49 ? 48.250 33.660 8.883 1.00 16.88 69 CYS B CA 1
ATOM 1279 C C . CYS B 1 49 ? 47.776 35.115 8.956 1.00 16.94 69 CYS B C 1
ATOM 1280 O O . CYS B 1 49 ? 48.211 35.956 8.169 1.00 17.58 69 CYS B O 1
ATOM 1283 N N . THR B 1 50 ? 46.935 35.380 9.938 1.00 16.04 70 THR B N 1
ATOM 1284 C CA . THR B 1 50 ? 46.489 36.746 10.225 1.00 17.04 70 THR B CA 1
ATOM 1285 C C . THR B 1 50 ? 47.598 37.502 10.972 1.00 17.98 70 THR B C 1
ATOM 1286 O O . THR B 1 50 ? 48.616 36.923 11.336 1.00 18.13 70 THR B O 1
ATOM 1290 N N . GLU B 1 51 ? 47.337 38.786 11.219 1.00 19.20 71 GLU B N 1
ATOM 1291 C CA . GLU B 1 51 ? 48.159 39.548 12.159 1.00 20.23 71 GLU B CA 1
ATOM 1292 C C . GLU B 1 51 ? 47.841 39.112 13.589 1.00 19.62 71 GLU B C 1
ATOM 1293 O O . GLU B 1 51 ? 46.935 38.315 13.848 1.00 17.94 71 GLU B O 1
ATOM 1299 N N . ARG B 1 52 ? 48.634 39.648 14.514 1.00 19.55 72 ARG B N 1
ATOM 1300 C CA . ARG B 1 52 ? 48.480 39.429 15.944 1.00 19.56 72 ARG B CA 1
ATOM 1301 C C . ARG B 1 52 ? 48.335 40.833 16.550 1.00 19.48 72 ARG B C 1
ATOM 1302 O O . ARG B 1 52 ? 49.298 41.620 16.473 1.00 20.48 72 ARG B O 1
ATOM 1310 N N . PRO B 1 53 ? 47.170 41.205 17.099 1.00 19.41 73 PRO B N 1
ATOM 1311 C CA . PRO B 1 53 ? 45.928 40.414 17.083 1.00 19.19 73 PRO B CA 1
ATOM 1312 C C . PRO B 1 53 ? 45.347 40.352 15.683 1.00 18.92 73 PRO B C 1
ATOM 1313 O O . PRO B 1 53 ? 45.745 41.113 14.809 1.00 19.27 73 PRO B O 1
ATOM 1317 N N . SER B 1 54 ? 44.424 39.425 15.459 1.00 19.16 74 SER B N 1
ATOM 1318 C CA . SER B 1 54 ? 43.716 39.376 14.183 1.00 20.65 74 SER B CA 1
ATOM 1319 C C . SER B 1 54 ? 42.822 40.590 13.991 1.00 20.95 74 SER B C 1
ATOM 1320 O O . SER B 1 54 ? 42.047 40.904 14.859 1.00 22.23 74 SER B O 1
ATOM 1323 N N . LYS B 1 55 ? 42.944 41.236 12.845 1.00 21.55 75 LYS B N 1
ATOM 1324 C CA . LYS B 1 55 ? 42.086 42.374 12.519 1.00 22.56 75 LYS B CA 1
ATOM 1325 C C . LYS B 1 55 ? 40.729 41.872 12.012 1.00 22.17 75 LYS B C 1
ATOM 1326 O O . LYS B 1 55 ? 40.646 40.978 11.179 1.00 22.66 75 LYS B O 1
ATOM 1332 N N . ASN B 1 56 ? 39.661 42.481 12.501 1.00 22.20 76 ASN B N 1
ATOM 1333 C CA . ASN B 1 56 ? 38.315 42.192 11.996 1.00 22.44 76 ASN B CA 1
ATOM 1334 C C . ASN B 1 56 ? 38.178 42.570 10.514 1.00 23.90 76 ASN B C 1
ATOM 1335 O O . ASN B 1 56 ? 38.566 43.677 10.116 1.00 24.15 76 ASN B O 1
ATOM 1340 N N . SER B 1 57 ? 37.700 41.616 9.710 1.00 24.11 77 SER B N 1
ATOM 1341 C CA . SER B 1 57 ? 37.282 41.778 8.309 1.00 25.71 77 SER B CA 1
ATOM 1342 C C . SER B 1 57 ? 38.341 41.909 7.195 1.00 25.84 77 SER B C 1
ATOM 1343 O O . SER B 1 57 ? 38.150 41.347 6.101 1.00 26.91 77 SER B O 1
ATOM 1346 N N . HIS B 1 58 ? 39.443 42.603 7.477 1.00 26.00 78 HIS B N 1
ATOM 1347 C CA . HIS B 1 58 ? 40.488 42.902 6.485 1.00 27.04 78 HIS B CA 1
ATOM 1348 C C . HIS B 1 58 ? 40.956 41.659 5.729 1.00 25.59 78 HIS B C 1
ATOM 1349 O O . HIS B 1 58 ? 41.500 40.763 6.371 1.00 28.17 78 HIS B O 1
ATOM 1356 N N . PRO B 1 59 ? 40.818 41.614 4.396 1.00 24.80 79 PRO B N 1
ATOM 1357 C CA . PRO B 1 59 ? 41.344 40.477 3.639 1.00 23.74 79 PRO B CA 1
ATOM 1358 C C . PRO B 1 59 ? 42.866 40.430 3.681 1.00 22.12 79 PRO B C 1
ATOM 1359 O O . PRO B 1 59 ? 43.546 41.373 3.262 1.00 23.33 79 PRO B O 1
ATOM 1363 N N . VAL B 1 60 ? 43.368 39.317 4.192 1.00 19.64 80 VAL B N 1
ATOM 1364 C CA . VAL B 1 60 ? 44.781 38.983 4.245 1.00 19.54 80 VAL B CA 1
ATOM 1365 C C . VAL B 1 60 ? 45.065 38.045 3.078 1.00 18.74 80 VAL B C 1
ATOM 1366 O O . VAL B 1 60 ? 44.647 36.899 3.096 1.00 19.01 80 VAL B O 1
ATOM 1370 N N . GLN B 1 61 ? 45.817 38.502 2.067 1.00 17.56 81 GLN B N 1
ATOM 1371 C CA . GLN B 1 61 ? 46.152 37.627 0.951 1.00 17.33 81 GLN B CA 1
ATOM 1372 C C . GLN B 1 61 ? 47.635 37.262 0.937 1.00 16.42 81 GLN B C 1
ATOM 1373 O O . GLN B 1 61 ? 48.523 38.126 0.926 1.00 17.89 81 GLN B O 1
ATOM 1379 N N . VAL B 1 62 ? 47.887 35.956 0.952 1.00 17.19 82 VAL B N 1
ATOM 1380 C CA . VAL B 1 62 ? 49.222 35.380 0.888 1.00 17.19 82 VAL B CA 1
ATOM 1381 C C . VAL B 1 62 ? 49.226 34.380 -0.263 1.00 17.51 82 VAL B C 1
ATOM 1382 O O . VAL B 1 62 ? 48.559 33.361 -0.205 1.00 17.20 82 VAL B O 1
ATOM 1386 N N . GLY B 1 63 ? 49.947 34.687 -1.338 1.00 17.74 83 GLY B N 1
ATOM 1387 C CA . GLY B 1 63 ? 49.871 33.887 -2.547 1.00 17.50 83 GLY B CA 1
ATOM 1388 C C . GLY B 1 63 ? 48.440 33.873 -3.047 1.00 17.20 83 GLY B C 1
ATOM 1389 O O . GLY B 1 63 ? 47.831 34.918 -3.212 1.00 17.27 83 GLY B O 1
ATOM 1390 N N . ARG B 1 64 ? 47.893 32.675 -3.244 1.00 17.22 84 ARG B N 1
ATOM 1391 C CA . ARG B 1 64 ? 46.529 32.457 -3.695 1.00 17.57 84 ARG B CA 1
ATOM 1392 C C . ARG B 1 64 ? 45.531 32.135 -2.570 1.00 17.11 84 ARG B C 1
ATOM 1393 O O . ARG B 1 64 ? 44.419 31.664 -2.833 1.00 19.24 84 ARG B O 1
ATOM 1401 N N . ILE B 1 65 ? 45.905 32.435 -1.334 1.00 17.72 85 ILE B N 1
ATOM 1402 C CA . ILE B 1 65 ? 45.057 32.231 -0.168 1.00 17.45 85 ILE B CA 1
ATOM 1403 C C . ILE B 1 65 ? 44.620 33.577 0.402 1.00 16.59 85 ILE B C 1
ATOM 1404 O O . ILE B 1 65 ? 45.448 34.458 0.617 1.00 17.85 85 ILE B O 1
ATOM 1409 N N . ILE B 1 66 ? 43.333 33.723 0.672 1.00 15.82 86 ILE B N 1
ATOM 1410 C CA . ILE B 1 66 ? 42.783 34.930 1.283 1.00 16.20 86 ILE B CA 1
ATOM 1411 C C . ILE B 1 66 ? 42.060 34.547 2.582 1.00 16.18 86 ILE B C 1
ATOM 1412 O O . ILE B 1 66 ? 41.118 33.747 2.551 1.00 16.07 86 ILE B O 1
ATOM 1417 N N . LEU B 1 67 ? 42.498 35.117 3.705 1.00 15.38 87 LEU B N 1
ATOM 1418 C CA . LEU B 1 67 ? 41.859 34.965 5.009 1.00 15.97 87 LEU B CA 1
ATOM 1419 C C . LEU B 1 67 ? 41.055 36.202 5.361 1.00 16.34 87 LEU B C 1
ATOM 1420 O O . LEU B 1 67 ? 41.521 37.311 5.174 1.00 16.27 87 LEU B O 1
ATOM 1425 N N . GLU B 1 68 ? 39.866 36.018 5.906 1.00 16.91 88 GLU B N 1
ATOM 1426 C CA . GLU B 1 68 ? 39.025 37.153 6.354 1.00 18.12 88 GLU B CA 1
ATOM 1427 C C . GLU B 1 68 ? 38.414 36.704 7.685 1.00 16.92 88 GLU B C 1
ATOM 1428 O O . GLU B 1 68 ? 37.679 35.722 7.712 1.00 17.42 88 GLU B O 1
ATOM 1434 N N . ASP B 1 69 ? 38.716 37.397 8.779 1.00 16.67 89 ASP B N 1
ATOM 1435 C CA . ASP B 1 69 ? 38.251 37.025 10.097 1.00 15.83 89 ASP B CA 1
ATOM 1436 C C . ASP B 1 69 ? 36.988 37.823 10.435 1.00 16.04 89 ASP B C 1
ATOM 1437 O O . ASP B 1 69 ? 37.052 39.038 10.651 1.00 16.85 89 ASP B O 1
ATOM 1442 N N . TYR B 1 70 ? 35.864 37.134 10.530 1.00 14.78 90 TYR B N 1
ATOM 1443 C CA . TYR B 1 70 ? 34.564 37.762 10.782 1.00 15.71 90 TYR B CA 1
ATOM 1444 C C . TYR B 1 70 ? 34.340 37.733 12.277 1.00 15.86 90 TYR B C 1
ATOM 1445 O O . TYR B 1 70 ? 33.691 36.819 12.798 1.00 16.21 90 TYR B O 1
ATOM 1454 N N . HIS B 1 71 ? 34.878 38.724 12.976 1.00 17.09 91 HIS B N 1
ATOM 1455 C CA . HIS B 1 71 ? 34.791 38.723 14.432 1.00 17.32 91 HIS B CA 1
ATOM 1456 C C . HIS B 1 71 ? 33.372 38.686 14.976 1.00 18.70 91 HIS B C 1
ATOM 1457 O O . HIS B 1 71 ? 33.135 38.053 15.992 1.00 19.47 91 HIS B O 1
ATOM 1464 N N . ASP B 1 72 ? 32.435 39.383 14.332 1.00 18.56 92 ASP B N 1
ATOM 1465 C CA . ASP B 1 72 ? 31.075 39.434 14.877 1.00 19.44 92 ASP B CA 1
ATOM 1466 C C . ASP B 1 72 ? 30.295 38.142 14.679 1.00 19.31 92 ASP B C 1
ATOM 1467 O O . ASP B 1 72 ? 29.245 37.946 15.305 1.00 21.01 92 ASP B O 1
ATOM 1472 N N . HIS B 1 73 ? 30.764 37.267 13.784 1.00 18.40 93 HIS B N 1
ATOM 1473 C CA . HIS B 1 73 ? 30.085 36.004 13.536 1.00 18.56 93 HIS B CA 1
ATOM 1474 C C . HIS B 1 73 ? 30.877 34.774 13.939 1.00 18.22 93 HIS B C 1
ATOM 1475 O O . HIS B 1 73 ? 30.415 33.662 13.716 1.00 19.31 93 HIS B O 1
ATOM 1482 N N . GLY B 1 74 ? 32.052 34.955 14.538 1.00 18.43 94 GLY B N 1
ATOM 1483 C CA . GLY B 1 74 ? 32.798 33.809 15.029 1.00 17.56 94 GLY B CA 1
ATOM 1484 C C . GLY B 1 74 ? 33.242 32.848 13.937 1.00 18.11 94 GLY B C 1
ATOM 1485 O O . GLY B 1 74 ? 33.127 31.623 14.068 1.00 18.26 94 GLY B O 1
ATOM 1486 N N . LEU B 1 75 ? 33.720 33.393 12.842 1.00 17.93 95 LEU B N 1
ATOM 1487 C CA . LEU B 1 75 ? 34.291 32.523 11.838 1.00 18.75 95 LEU B CA 1
ATOM 1488 C C . LEU B 1 75 ? 35.397 33.135 11.058 1.00 17.17 95 LEU B C 1
ATOM 1489 O O . LEU B 1 75 ? 35.484 34.333 10.876 1.00 16.86 95 LEU B O 1
ATOM 1494 N N . LEU B 1 76 ? 36.275 32.255 10.605 1.00 16.33 96 LEU B N 1
ATOM 1495 C CA . LEU B 1 76 ? 37.370 32.592 9.714 1.00 15.97 96 LEU B CA 1
ATOM 1496 C C . LEU B 1 76 ? 37.012 32.095 8.322 1.00 14.87 96 LEU B C 1
ATOM 1497 O O . LEU B 1 76 ? 36.816 30.895 8.116 1.00 15.59 96 LEU B O 1
ATOM 1502 N N . ARG B 1 77 ? 36.951 32.987 7.352 1.00 14.32 97 ARG B N 1
ATOM 1503 C CA . ARG B 1 77 ? 36.718 32.605 5.980 1.00 14.49 97 ARG B CA 1
ATOM 1504 C C . ARG B 1 77 ? 38.066 32.403 5.301 1.00 14.63 97 ARG B C 1
ATOM 1505 O O . ARG B 1 77 ? 38.969 33.234 5.421 1.00 15.48 97 ARG B O 1
ATOM 1513 N N . VAL B 1 78 ? 38.173 31.298 4.567 1.00 14.47 98 VAL B N 1
ATOM 1514 C CA . VAL B 1 78 ? 39.359 30.969 3.792 1.00 14.95 98 VAL B CA 1
ATOM 1515 C C . VAL B 1 78 ? 38.995 30.763 2.330 1.00 15.32 98 VAL B C 1
ATOM 1516 O O . VAL B 1 78 ? 38.115 29.934 2.017 1.00 14.97 98 VAL B O 1
ATOM 1520 N N . ARG B 1 79 ? 39.663 31.498 1.453 1.00 15.47 99 ARG B N 1
ATOM 1521 C CA . ARG B 1 79 ? 39.568 31.278 0.019 1.00 15.72 99 ARG B CA 1
ATOM 1522 C C . ARG B 1 79 ? 40.908 30.822 -0.539 1.00 15.90 99 ARG B C 1
ATOM 1523 O O . ARG B 1 79 ? 41.958 31.385 -0.195 1.00 17.20 99 ARG B O 1
ATOM 1531 N N . MET B 1 80 ? 40.877 29.801 -1.379 1.00 15.85 100 MET B N 1
ATOM 1532 C CA . MET B 1 80 ? 42.027 29.384 -2.161 1.00 15.70 100 MET B CA 1
ATOM 1533 C C . MET B 1 80 ? 41.609 29.585 -3.613 1.00 15.83 100 MET B C 1
ATOM 1534 O O . MET B 1 80 ? 40.747 28.862 -4.120 1.00 15.26 100 MET B O 1
ATOM 1539 N N . VAL B 1 81 ? 42.173 30.618 -4.237 1.00 16.36 101 VAL B N 1
ATOM 1540 C CA . VAL B 1 81 ? 41.769 31.027 -5.578 1.00 16.66 101 VAL B CA 1
ATOM 1541 C C . VAL B 1 81 ? 42.663 30.430 -6.646 1.00 16.98 101 VAL B C 1
ATOM 1542 O O . VAL B 1 81 ? 43.755 29.934 -6.361 1.00 15.73 101 VAL B O 1
ATOM 1546 N N . ASN B 1 82 ? 42.169 30.467 -7.879 1.00 17.24 102 ASN B N 1
ATOM 1547 C CA . ASN B 1 82 ? 42.893 30.002 -9.059 1.00 18.11 102 ASN B CA 1
ATOM 1548 C C . ASN B 1 82 ? 43.607 28.684 -8.778 1.00 17.08 102 ASN B C 1
ATOM 1549 O O . ASN B 1 82 ? 44.828 28.540 -8.925 1.00 17.27 102 ASN B O 1
ATOM 1554 N N . LEU B 1 83 ? 42.801 27.702 -8.394 1.00 16.12 103 LEU B N 1
ATOM 1555 C CA . LEU B 1 83 ? 43.318 26.417 -7.902 1.00 15.77 103 LEU B CA 1
ATOM 1556 C C . LEU B 1 83 ? 44.164 25.693 -8.947 1.00 16.58 103 LEU B C 1
ATOM 1557 O O . LEU B 1 83 ? 43.890 25.779 -10.154 1.00 16.30 103 LEU B O 1
ATOM 1562 N N . GLN B 1 84 ? 45.181 24.993 -8.456 1.00 16.41 104 GLN B N 1
ATOM 1563 C CA . GLN B 1 84 ? 46.100 24.174 -9.249 1.00 16.90 104 GLN B CA 1
ATOM 1564 C C . GLN B 1 84 ? 46.104 22.749 -8.693 1.00 16.78 104 GLN B C 1
ATOM 1565 O O . GLN B 1 84 ? 45.849 22.546 -7.503 1.00 16.19 104 GLN B O 1
ATOM 1571 N N . VAL B 1 85 ? 46.434 21.765 -9.533 1.00 16.28 105 VAL B N 1
ATOM 1572 C CA . VAL B 1 85 ? 46.405 20.367 -9.100 1.00 16.70 105 VAL B CA 1
ATOM 1573 C C . VAL B 1 85 ? 47.307 20.160 -7.876 1.00 16.68 105 VAL B C 1
ATOM 1574 O O . VAL B 1 85 ? 46.983 19.387 -6.975 1.00 15.67 105 VAL B O 1
ATOM 1578 N N . GLU B 1 86 ? 48.432 20.871 -7.832 1.00 17.39 106 GLU B N 1
ATOM 1579 C CA . GLU B 1 86 ? 49.383 20.711 -6.747 1.00 19.02 106 GLU B CA 1
ATOM 1580 C C . GLU B 1 86 ? 48.937 21.365 -5.421 1.00 17.80 106 GLU B C 1
ATOM 1581 O O . GLU B 1 86 ? 49.609 21.224 -4.400 1.00 18.43 106 GLU B O 1
ATOM 1587 N N . ASP B 1 87 ? 47.778 22.026 -5.427 1.00 16.32 107 ASP B N 1
ATOM 1588 C CA . ASP B 1 87 ? 47.123 22.464 -4.182 1.00 16.46 107 ASP B CA 1
ATOM 1589 C C . ASP B 1 87 ? 46.412 21.316 -3.453 1.00 15.71 107 ASP B C 1
ATOM 1590 O O . ASP B 1 87 ? 45.947 21.465 -2.316 1.00 16.07 107 ASP B O 1
ATOM 1595 N N . SER B 1 88 ? 46.261 20.170 -4.093 1.00 14.22 108 SER B N 1
ATOM 1596 C CA . SER B 1 88 ? 45.540 19.080 -3.460 1.00 14.14 108 SER B CA 1
ATOM 1597 C C . SER B 1 88 ? 46.216 18.618 -2.173 1.00 14.20 108 SER B C 1
ATOM 1598 O O . SER B 1 88 ? 47.423 18.414 -2.137 1.00 14.87 108 SER B O 1
ATOM 1601 N N . GLY B 1 89 ? 45.417 18.399 -1.139 1.00 13.80 109 GLY B N 1
ATOM 1602 C CA . GLY B 1 89 ? 45.902 17.952 0.140 1.00 14.01 109 GLY B CA 1
ATOM 1603 C C . GLY B 1 89 ? 44.888 18.081 1.241 1.00 13.48 109 GLY B C 1
ATOM 1604 O O . GLY B 1 89 ? 43.707 18.379 1.033 1.00 13.89 109 GLY B O 1
ATOM 1605 N N . LEU B 1 90 ? 45.380 17.847 2.449 1.00 14.09 110 LEU B N 1
ATOM 1606 C CA . LEU B 1 90 ? 44.631 17.963 3.705 1.00 14.99 110 LEU B CA 1
ATOM 1607 C C . LEU B 1 90 ? 44.939 19.301 4.350 1.00 14.47 110 LEU B C 1
ATOM 1608 O O . LEU B 1 90 ? 46.098 19.655 4.466 1.00 15.25 110 LEU B O 1
ATOM 1613 N N . TYR B 1 91 ? 43.900 20.032 4.755 1.00 14.05 111 TYR B N 1
ATOM 1614 C CA . TYR B 1 91 ? 44.039 21.377 5.320 1.00 14.04 111 TYR B CA 1
ATOM 1615 C C . TYR B 1 91 ? 43.269 21.545 6.627 1.00 14.91 111 TYR B C 1
ATOM 1616 O O . TYR B 1 91 ? 42.308 20.836 6.902 1.00 15.86 111 TYR B O 1
ATOM 1625 N N . GLN B 1 92 ? 43.698 22.516 7.429 1.00 14.32 112 GLN B N 1
ATOM 1626 C CA . GLN B 1 92 ? 43.003 22.888 8.656 1.00 14.30 112 GLN B CA 1
ATOM 1627 C C . GLN B 1 92 ? 43.222 24.340 9.031 1.00 13.38 112 GLN B C 1
ATOM 1628 O O . GLN B 1 92 ? 44.274 24.926 8.757 1.00 14.69 112 GLN B O 1
ATOM 1634 N N . CYS B 1 93 ? 42.219 24.915 9.693 1.00 14.89 113 CYS B N 1
ATOM 1635 C CA . CYS B 1 93 ? 42.331 26.172 10.415 1.00 15.86 113 CYS B CA 1
ATOM 1636 C C . CYS B 1 93 ? 42.842 25.916 11.841 1.00 15.60 113 CYS B C 1
ATOM 1637 O O . CYS B 1 93 ? 42.393 24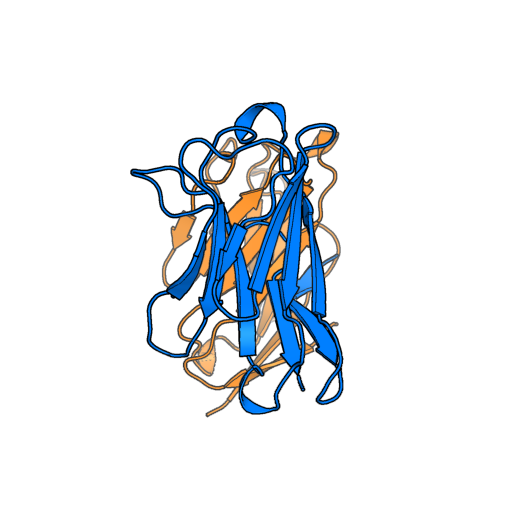.983 12.514 1.00 16.43 113 CYS B O 1
ATOM 1641 N N . VAL B 1 94 ? 43.738 26.769 12.322 1.00 14.72 114 VAL B N 1
ATOM 1642 C CA . VAL B 1 94 ? 44.218 26.706 13.703 1.00 14.54 114 VAL B CA 1
ATOM 1643 C C . VAL B 1 94 ? 44.274 28.111 14.332 1.00 14.97 114 VAL B C 1
ATOM 1644 O O . VAL B 1 94 ? 44.304 29.148 13.655 1.00 15.31 114 VAL B O 1
ATOM 1648 N N . ILE B 1 95 ? 44.290 28.113 15.668 1.00 15.75 115 ILE B N 1
ATOM 1649 C CA . ILE B 1 95 ? 44.615 29.296 16.449 1.00 18.84 115 ILE B CA 1
ATOM 1650 C C . ILE B 1 95 ? 46.118 29.256 16.674 1.00 21.15 115 ILE B C 1
ATOM 1651 O O . ILE B 1 95 ? 46.651 28.263 17.198 1.00 22.02 115 ILE B O 1
ATOM 1656 N N . TYR B 1 96 ? 46.793 30.297 16.207 1.00 23.02 116 TYR B N 1
ATOM 1657 C CA . TYR B 1 96 ? 48.237 30.339 16.054 1.00 25.87 116 TYR B CA 1
ATOM 1658 C C . TYR B 1 96 ? 48.721 31.103 17.243 1.00 26.45 116 TYR B C 1
ATOM 1659 O O . TYR B 1 96 ? 48.340 32.261 17.431 1.00 28.75 116 TYR B O 1
ATOM 1668 N N . GLN B 1 97 ? 49.550 30.460 18.060 1.00 26.84 117 GLN B N 1
ATOM 1669 C CA . GLN B 1 97 ? 49.897 30.980 19.378 1.00 26.08 117 GLN B CA 1
ATOM 1670 C C . GLN B 1 97 ? 51.336 30.670 19.828 1.00 25.08 117 GLN B C 1
ATOM 1671 O O . GLN B 1 97 ? 51.542 30.265 20.957 1.00 24.11 117 GLN B O 1
ATOM 1677 N N . PRO B 1 98 ? 52.318 30.902 18.964 1.00 24.98 118 PRO B N 1
ATOM 1678 C CA . PRO B 1 98 ? 53.712 30.582 19.312 1.00 23.88 118 PRO B CA 1
ATOM 1679 C C . PRO B 1 98 ? 54.146 31.301 20.605 1.00 23.24 118 PRO B C 1
ATOM 1680 O O . PRO B 1 98 ? 53.689 32.446 20.795 1.00 23.93 118 PRO B O 1
ATOM 1684 N N . PRO B 1 99 ? 54.987 30.702 21.471 1.00 21.97 119 PRO B N 1
ATOM 1685 C CA . PRO B 1 99 ? 55.705 29.431 21.254 1.00 20.84 119 PRO B CA 1
ATOM 1686 C C . PRO B 1 99 ? 55.001 28.114 21.681 1.00 20.09 119 PRO B C 1
ATOM 1687 O O . PRO B 1 99 ? 55.637 27.080 21.668 1.00 17.83 119 PRO B O 1
ATOM 1691 N N . LYS B 1 100 ? 53.711 28.149 22.011 1.00 20.31 120 LYS B N 1
ATOM 1692 C CA . LYS B 1 100 ? 52.933 26.918 22.252 1.00 20.86 120 LYS B CA 1
ATOM 1693 C C . LYS B 1 100 ? 52.513 26.354 20.890 1.00 19.01 120 LYS B C 1
ATOM 1694 O O . LYS B 1 100 ? 52.423 27.083 19.927 1.00 18.63 120 LYS B O 1
ATOM 1700 N N . GLU B 1 101 ? 52.259 25.050 20.804 1.00 18.32 121 GLU B N 1
ATOM 1701 C CA . GLU B 1 101 ? 51.637 24.452 19.619 1.00 19.13 121 GLU B CA 1
ATOM 1702 C C . GLU B 1 101 ? 50.276 25.080 19.302 1.00 18.20 121 GLU B C 1
ATOM 17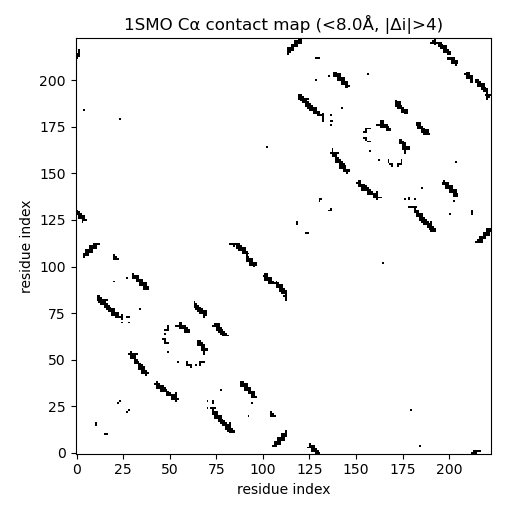03 O O . GLU B 1 101 ? 49.528 25.385 20.213 1.00 18.62 121 GLU B O 1
ATOM 1709 N N . PRO B 1 102 ? 49.962 25.258 18.020 1.00 18.78 122 PRO B N 1
ATOM 1710 C CA . PRO B 1 102 ? 48.643 25.797 17.673 1.00 19.74 122 PRO B CA 1
ATOM 1711 C C . PRO B 1 102 ? 47.489 24.970 18.226 1.00 20.30 122 PRO B C 1
ATOM 1712 O O . PRO B 1 102 ? 47.611 23.757 18.447 1.00 21.02 122 PRO B O 1
ATOM 1716 N N . HIS B 1 103 ? 46.370 25.646 18.455 1.00 21.63 123 HIS B N 1
ATOM 1717 C CA . HIS B 1 103 ? 45.130 24.946 18.779 1.00 22.91 123 HIS B CA 1
ATOM 1718 C C . HIS B 1 103 ? 44.332 24.660 17.491 1.00 22.72 123 HIS B C 1
ATOM 1719 O O . HIS B 1 103 ? 43.921 25.580 16.804 1.00 21.17 123 HIS B O 1
ATOM 1726 N N . MET B 1 104 ? 44.124 23.387 17.157 1.00 24.99 124 MET B N 1
ATOM 1727 C CA . MET B 1 104 ? 43.282 23.015 16.019 1.00 25.82 124 MET B CA 1
ATOM 1728 C C . MET B 1 104 ? 41.835 23.406 16.294 1.00 26.04 124 MET B C 1
ATOM 1729 O O . MET B 1 104 ? 41.330 23.094 17.350 1.00 25.64 124 MET B O 1
ATOM 1734 N N . LEU B 1 105 ? 41.159 24.059 15.360 1.00 25.84 125 LEU B N 1
ATOM 1735 C CA . LEU B 1 105 ? 39.819 24.580 15.676 1.00 27.11 125 LEU B CA 1
ATOM 1736 C C . LEU B 1 105 ? 38.754 23.511 15.831 1.00 27.80 125 LEU B C 1
ATOM 1737 O O . LEU B 1 105 ? 38.010 23.499 16.818 1.00 28.03 125 LEU B O 1
ATOM 1742 N N . PHE B 1 106 ? 38.654 22.624 14.851 1.00 27.87 126 PHE B N 1
ATOM 1743 C CA . PHE B 1 106 ? 37.785 21.460 15.014 1.00 28.13 126 PHE B CA 1
ATOM 1744 C C . PHE B 1 106 ? 38.228 20.296 14.174 1.00 27.19 126 PHE B C 1
ATOM 1745 O O . PHE B 1 106 ? 38.423 19.187 14.688 1.00 27.79 126 PHE B O 1
ATOM 1753 N N . ASP B 1 107 ? 38.387 20.549 12.880 1.00 26.09 127 ASP B N 1
ATOM 1754 C CA . ASP B 1 107 ? 38.540 19.473 11.918 1.00 24.76 127 ASP B CA 1
ATOM 1755 C C . ASP B 1 107 ? 39.525 19.816 10.800 1.00 22.97 127 ASP B C 1
ATOM 1756 O O . ASP B 1 107 ? 40.121 20.902 10.759 1.00 23.78 127 ASP B O 1
ATOM 1761 N N . ARG B 1 108 ? 39.772 18.819 9.968 1.00 20.89 128 ARG B N 1
ATOM 1762 C CA . ARG B 1 108 ? 40.516 18.962 8.732 1.00 20.19 128 ARG B CA 1
ATOM 1763 C C . ARG B 1 108 ? 39.552 18.713 7.590 1.00 18.71 128 ARG B C 1
ATOM 1764 O O . ARG B 1 108 ? 38.513 18.042 7.755 1.00 19.44 128 ARG B O 1
ATOM 1772 N N . ILE B 1 109 ? 39.919 19.212 6.417 1.00 16.79 129 ILE B N 1
ATOM 1773 C CA . ILE B 1 109 ? 39.217 18.889 5.178 1.00 16.60 129 ILE B CA 1
ATOM 1774 C C . ILE B 1 109 ? 40.212 18.405 4.132 1.00 15.68 129 ILE B C 1
ATOM 1775 O O . ILE B 1 109 ? 41.400 18.665 4.219 1.00 15.98 129 ILE B O 1
ATOM 1780 N N . ARG B 1 110 ? 39.719 17.673 3.140 1.00 15.11 130 ARG B N 1
ATOM 1781 C CA . ARG B 1 110 ? 40.533 17.286 1.994 1.00 14.79 130 ARG B CA 1
ATOM 1782 C C . ARG B 1 110 ? 40.085 18.016 0.741 1.00 15.09 130 ARG B C 1
ATOM 1783 O O . ARG B 1 110 ? 38.903 18.034 0.419 1.00 16.36 130 ARG B O 1
ATOM 1791 N N . LEU B 1 111 ? 41.045 18.617 0.060 1.00 13.60 131 LEU B N 1
ATOM 1792 C CA . LEU B 1 111 ? 40.821 19.297 -1.208 1.00 13.68 131 LEU B CA 1
ATOM 1793 C C . LEU B 1 111 ? 41.470 18.492 -2.319 1.00 13.45 131 LEU B C 1
ATOM 1794 O O . LEU B 1 111 ? 42.659 18.162 -2.249 1.00 13.33 131 LEU B O 1
ATOM 1799 N N . VAL B 1 112 ? 40.708 18.229 -3.368 1.00 13.55 132 VAL B N 1
ATOM 1800 C CA . VAL B 1 112 ? 41.187 17.515 -4.562 1.00 13.78 132 VAL B CA 1
ATOM 1801 C C . VAL B 1 112 ? 40.955 18.416 -5.761 1.00 14.19 132 VAL B C 1
ATOM 1802 O O . VAL B 1 112 ? 39.801 18.758 -6.048 1.00 15.66 132 VAL B O 1
ATOM 1806 N N . VAL B 1 113 ? 42.035 18.810 -6.417 1.00 13.25 133 VAL B N 1
ATOM 1807 C CA . VAL B 1 113 ? 41.983 19.665 -7.615 1.00 13.76 133 VAL B CA 1
ATOM 1808 C C . VAL B 1 113 ? 42.480 18.840 -8.816 1.00 14.04 133 VAL B C 1
ATOM 1809 O O . VAL B 1 113 ? 43.587 18.311 -8.784 1.00 13.43 133 VAL B O 1
ATOM 1813 N N . THR B 1 114 ? 41.662 18.720 -9.861 1.00 14.64 134 THR B N 1
ATOM 1814 C CA . THR B 1 114 ? 42.037 18.020 -11.093 1.00 15.58 134 THR B CA 1
ATOM 1815 C C . THR B 1 114 ? 41.911 18.953 -12.306 1.00 16.40 134 THR B C 1
ATOM 1816 O O . THR B 1 114 ? 41.233 19.985 -12.252 1.00 15.87 134 THR B O 1
ATOM 1820 N N . LYS B 1 115 ? 42.544 18.574 -13.406 1.00 17.76 135 LYS B N 1
ATOM 1821 C CA . LYS B 1 115 ? 42.381 19.255 -14.684 1.00 20.20 135 LYS B CA 1
ATOM 1822 C C . LYS B 1 115 ? 41.152 18.679 -15.364 1.00 21.79 135 LYS B C 1
ATOM 1823 O O . LYS B 1 115 ? 40.831 17.485 -15.225 1.00 23.11 135 LYS B O 1
#

Nearest PDB structures (foldseek):
  1smo-assembly1_B  TM=1.009E+00  e=3.359E-23  Homo sapiens
  1smo-assembly1_A  TM=9.630E-01  e=3.799E-19  Homo sapiens
  1q8m-assembly2_D  TM=9.150E-01  e=5.941E-20  Homo sapiens
  1u9k-assembly2_B  TM=9.383E-01  e=4.073E-14  Mus musculus
  7bm5-assembly3_D  TM=7.582E-01  e=6.167E-06  Homo sapiens

Solvent-accessible surface area: 12351 Å² total; per-residue (Å²): 36,5,102,67,0,50,94,126,71,116,46,147,124,50,81,58,1,70,6,116,1,74,5,32,46,156,108,36,26,72,27,26,0,0,0,13,14,36,110,138,91,108,158,58,104,45,50,4,44,7,85,194,88,6,107,77,46,117,80,37,125,69,78,73,16,24,1,15,2,52,41,103,140,0,34,0,44,0,60,7,45,88,2,73,85,155,14,46,17,22,4,11,0,1,0,59,50,114,141,149,117,59,22,8,5,31,49,24,5,78,1,65,26,190,69,113,21,100,40,108,62,48,74,57,1,15,0,39,1,76,19,80,70,153,133,39,20,64,31,28,0,0,0,10,29,18,131,138,71,110,124,72,90,42,53,3,46,6,117,201,84,4,133,63,29,107,61,29,110,66,64,72,15,19,0,11,3,8,31,62,77,4,16,0,8,0,50,6,34,85,2,78,53,165,17,47,11,35,4,11,2,1,4,65,62,86,141,144,150,50,84,74,26,148,30,73,1,100,0,38,5,56,178

Sequence (223 aa):
ATKLTEEKYELKEGQTLDVKCDYTLEKFASSQKAWQIIRDGEMPKTLACTERPSKNSHPVQVGRIILEDYHDHGLLRVRMVNLQVEDSGLYQCVIYQPPKEPHMLFDRIRLVVEEKYELKEGQTLDVKCDYTLEKFASSQKAWQIIRDGEMPKTLACTERPSKNSHPVQVGRIILEDYHDHGLLRVRMVNLQVEDSGLYQCVIYQPPKEPHMLFDRIRLVVTK

GO terms:
  GO:0004888 transmembrane signaling receptor activity (F, IDA)
  GO:0009986 cell surface (C, IDA)
  GO:0005576 extracellular region (C, EXP)
  GO:0005886 plasma membrane (C, EXP)
  GO:0035556 intracellular signal transduction (P, TAS)
  GO:0038023 signaling receptor activity (F, TAS)
  GO:0006959 humoral immune response (P, TAS)
  GO:0005886 plasma membrane (C, TAS)
  GO:0097110 scaffold protein binding (F, IPI)
  GO:0005576 extracellular region (C, IDA)
  GO:0140319 receptor decoy activity (F, IDA)